Protein AF-A0A5C5SQ63-F1 (afdb_monomer_lite)

Secondary structure (DSSP, 8-state):
---------------------HHHHHHHHHHHHHHHHHHHHHHHHHHHHHHHHHHHHHHHHHHHHHHHHHHHHHHHHH-TTSPPP--THHHHHHHHHHHHHHHHHHHHHHHHHHHHHHHHHHHHHHHHHHHHHHHHHHHHHHHHHHHHHHHHHHHHHHHHHHHHHHHHHHHHHHHHGGG-TTS--SSHHHHHHHHHHHHHHHHHHHTPPP-

Structure (mmCIF, N/CA/C/O backbone):
data_AF-A0A5C5SQ63-F1
#
_entry.id   AF-A0A5C5SQ63-F1
#
loop_
_atom_site.group_PDB
_atom_site.id
_atom_site.type_symbol
_atom_site.label_atom_id
_atom_site.label_alt_id
_atom_site.label_comp_id
_atom_site.label_asym_id
_atom_site.label_entity_id
_atom_site.label_seq_id
_atom_site.pdbx_PDB_ins_code
_atom_site.Cartn_x
_atom_site.Cartn_y
_atom_site.Cartn_z
_atom_site.occupancy
_atom_site.B_iso_or_equiv
_atom_site.auth_seq_id
_atom_site.auth_comp_id
_atom_site.auth_asym_id
_atom_site.auth_atom_id
_atom_site.pdbx_PDB_model_num
ATOM 1 N N . MET A 1 1 ? 54.441 3.042 35.057 1.00 37.69 1 MET A N 1
ATOM 2 C CA . MET A 1 1 ? 53.889 2.106 34.050 1.00 37.69 1 MET A CA 1
ATOM 3 C C . MET A 1 1 ? 52.568 2.704 33.577 1.00 37.69 1 MET A C 1
ATOM 5 O O . MET A 1 1 ? 51.635 2.733 34.357 1.00 37.69 1 MET A O 1
ATOM 9 N N . HIS A 1 2 ? 52.641 3.622 32.609 1.00 34.28 2 HIS A N 1
ATOM 10 C CA . HIS A 1 2 ? 52.222 3.451 31.203 1.00 34.28 2 HIS A CA 1
ATOM 11 C C . HIS A 1 2 ? 50.709 3.192 31.029 1.00 34.28 2 HIS A C 1
ATOM 13 O O . HIS A 1 2 ? 50.224 2.096 31.283 1.00 34.28 2 HIS A O 1
ATOM 19 N N . ALA A 1 3 ? 50.006 4.244 30.589 1.00 36.88 3 ALA A N 1
ATOM 20 C CA . ALA A 1 3 ? 48.703 4.229 29.906 1.00 36.88 3 ALA A CA 1
ATOM 21 C C . ALA A 1 3 ? 48.876 3.715 28.444 1.00 36.88 3 ALA A C 1
ATOM 23 O O . ALA A 1 3 ? 50.004 3.340 28.113 1.00 36.88 3 ALA A O 1
ATOM 24 N N . PRO A 1 4 ? 47.902 3.797 27.504 1.00 5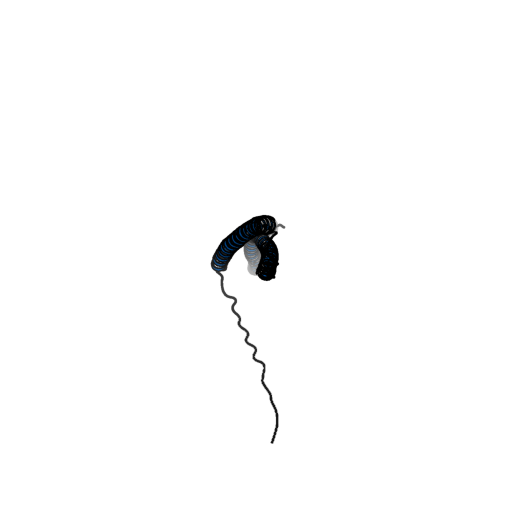0.84 4 PRO A N 1
ATOM 25 C CA . PRO A 1 4 ? 46.458 4.067 27.575 1.00 50.84 4 PRO A CA 1
ATOM 26 C C . PRO A 1 4 ? 45.599 3.103 26.706 1.00 50.84 4 PRO A C 1
ATOM 28 O O . PRO A 1 4 ? 46.086 2.239 25.983 1.00 50.84 4 PRO A O 1
ATOM 31 N N . VAL A 1 5 ? 44.282 3.312 26.766 1.00 44.28 5 VAL A N 1
ATOM 32 C CA . VAL A 1 5 ? 43.235 2.732 25.913 1.00 44.28 5 VAL A CA 1
ATOM 33 C C . VAL A 1 5 ? 43.359 3.238 24.468 1.00 44.28 5 VAL A C 1
ATOM 35 O O . VAL A 1 5 ? 43.345 4.442 24.228 1.00 44.28 5 VAL A O 1
ATOM 38 N N . MET A 1 6 ? 43.412 2.316 23.506 1.00 39.56 6 MET A N 1
ATOM 39 C CA . MET A 1 6 ? 43.215 2.568 22.077 1.00 39.56 6 MET A CA 1
ATOM 40 C C . MET A 1 6 ? 42.425 1.378 21.517 1.00 39.56 6 MET A C 1
ATOM 42 O O . MET A 1 6 ? 42.917 0.253 21.516 1.00 39.56 6 MET A O 1
ATOM 46 N N . SER A 1 7 ? 41.179 1.591 21.095 1.00 37.66 7 SER A N 1
ATOM 47 C CA . SER A 1 7 ? 40.432 0.601 20.313 1.00 37.66 7 SER A CA 1
ATOM 48 C C . SER A 1 7 ? 39.968 1.234 19.018 1.00 37.66 7 SER A C 1
ATOM 50 O O . SER A 1 7 ? 39.400 2.323 18.984 1.00 37.66 7 SER A O 1
ATOM 52 N N . ILE A 1 8 ? 40.356 0.534 17.965 1.00 41.94 8 ILE A N 1
ATOM 53 C CA . ILE A 1 8 ? 40.471 0.944 16.580 1.00 41.94 8 ILE A CA 1
ATOM 54 C C . ILE A 1 8 ? 39.165 0.636 15.853 1.00 41.94 8 ILE A C 1
ATOM 56 O O . ILE A 1 8 ? 38.477 -0.339 16.147 1.00 41.94 8 ILE A O 1
ATOM 60 N N . ALA A 1 9 ? 38.860 1.504 14.894 1.00 42.31 9 ALA A N 1
ATOM 61 C CA . ALA A 1 9 ? 37.778 1.403 13.937 1.00 42.31 9 ALA A CA 1
ATOM 62 C C . ALA A 1 9 ? 37.690 0.017 13.277 1.00 42.31 9 ALA A C 1
ATOM 64 O O . ALA A 1 9 ? 38.672 -0.488 12.737 1.00 42.31 9 ALA A O 1
ATOM 65 N N . VAL A 1 10 ? 36.484 -0.549 13.237 1.00 40.34 10 VAL A N 1
ATOM 66 C CA . VAL A 1 10 ? 36.150 -1.669 12.354 1.00 40.34 10 VAL A CA 1
ATOM 67 C C . VAL A 1 10 ? 35.192 -1.139 11.300 1.00 40.34 10 VAL A C 1
ATOM 69 O O . VAL A 1 10 ? 33.992 -1.002 11.524 1.00 40.34 10 VAL A O 1
ATOM 72 N N . GLY A 1 11 ? 35.761 -0.801 10.146 1.00 39.31 11 GLY A N 1
ATOM 73 C CA . GLY A 1 11 ? 35.016 -0.757 8.902 1.00 39.31 11 GLY A CA 1
ATOM 74 C C . GLY A 1 11 ? 34.731 -2.184 8.447 1.00 39.31 11 GLY A C 1
ATOM 75 O O . GLY A 1 11 ? 35.647 -2.998 8.348 1.00 39.31 11 GLY A O 1
ATOM 76 N N . LEU A 1 12 ? 33.470 -2.475 8.141 1.00 37.28 12 LEU A N 1
ATOM 77 C CA . LEU A 1 12 ? 33.103 -3.622 7.322 1.00 37.28 12 LEU A CA 1
ATOM 78 C C . LEU A 1 12 ? 32.257 -3.114 6.156 1.00 37.28 12 LEU A C 1
ATOM 80 O O . LEU A 1 12 ? 31.051 -2.904 6.260 1.00 37.28 12 LEU A O 1
ATOM 84 N N . VAL A 1 13 ? 32.946 -2.891 5.041 1.00 45.41 13 VAL A N 1
ATOM 85 C CA . VAL A 1 13 ? 32.353 -2.830 3.709 1.00 45.41 13 VAL A CA 1
ATOM 86 C C . VAL A 1 13 ? 31.790 -4.218 3.409 1.00 45.41 13 VAL A C 1
ATOM 88 O O . VAL A 1 13 ? 32.550 -5.176 3.294 1.00 45.41 13 VAL A O 1
ATOM 91 N N . VAL A 1 14 ? 30.470 -4.331 3.258 1.00 45.03 14 VAL A N 1
ATOM 92 C CA . VAL A 1 14 ? 29.849 -5.468 2.569 1.00 45.03 14 VAL A CA 1
ATOM 93 C C . VAL A 1 14 ? 29.275 -4.943 1.264 1.00 45.03 14 VAL A C 1
ATOM 95 O O . VAL A 1 14 ? 28.196 -4.357 1.211 1.00 45.03 14 VAL A O 1
ATOM 98 N N . ALA A 1 15 ? 30.056 -5.138 0.207 1.00 46.59 15 ALA A N 1
ATOM 99 C CA . ALA A 1 15 ? 29.591 -5.081 -1.162 1.00 46.59 15 ALA A CA 1
ATOM 100 C C . ALA A 1 15 ? 28.812 -6.367 -1.465 1.00 46.59 15 ALA A C 1
ATOM 102 O O . ALA A 1 15 ? 29.405 -7.440 -1.527 1.00 46.59 15 ALA A O 1
ATOM 103 N N . LEU A 1 16 ? 27.504 -6.257 -1.696 1.00 39.50 16 LEU A N 1
ATOM 104 C CA . LEU A 1 16 ? 26.743 -7.250 -2.453 1.00 39.50 16 LEU A CA 1
ATOM 105 C C . LEU A 1 16 ? 25.804 -6.516 -3.416 1.00 39.50 16 LEU A C 1
ATOM 107 O O . LEU A 1 16 ? 24.655 -6.213 -3.109 1.00 39.50 16 LEU A O 1
ATOM 111 N N . ALA A 1 17 ? 26.333 -6.228 -4.602 1.00 46.50 17 ALA A N 1
ATOM 112 C CA . ALA A 1 17 ? 25.546 -6.000 -5.800 1.00 46.50 17 ALA A CA 1
ATOM 113 C C . ALA A 1 17 ? 25.798 -7.190 -6.733 1.00 46.50 17 ALA A C 1
ATOM 115 O O . ALA A 1 17 ? 26.826 -7.253 -7.402 1.00 46.50 17 ALA A O 1
ATOM 116 N N . ALA A 1 18 ? 24.874 -8.150 -6.743 1.00 41.50 18 ALA A N 1
ATOM 117 C CA . ALA A 1 18 ? 24.759 -9.159 -7.789 1.00 41.50 18 ALA A CA 1
ATOM 118 C C . ALA A 1 18 ? 23.307 -9.664 -7.857 1.00 41.50 18 ALA A C 1
ATOM 120 O O . ALA A 1 18 ? 22.831 -10.293 -6.920 1.00 41.50 18 ALA A O 1
ATOM 121 N N . GLY A 1 19 ? 22.636 -9.354 -8.973 1.00 41.34 19 GLY A N 1
ATOM 122 C CA . GLY A 1 19 ? 21.598 -10.171 -9.620 1.00 41.34 19 GLY A CA 1
ATOM 123 C C . GLY A 1 19 ? 20.331 -10.540 -8.834 1.00 41.34 19 GLY A C 1
ATOM 124 O O . GLY A 1 19 ? 20.334 -11.447 -8.014 1.00 41.34 19 GLY A O 1
ATOM 125 N N . PHE A 1 20 ? 19.213 -9.903 -9.192 1.00 43.06 20 PHE A N 1
ATOM 126 C CA . PHE A 1 20 ? 17.834 -10.220 -8.785 1.00 43.06 20 PHE A CA 1
ATOM 127 C C . PHE A 1 20 ? 17.439 -11.714 -8.932 1.00 43.06 20 PHE A C 1
ATOM 129 O O . PHE A 1 20 ? 17.941 -12.404 -9.818 1.00 43.06 20 PHE A O 1
ATOM 136 N N . PRO A 1 21 ? 16.472 -12.193 -8.115 1.00 43.03 21 PRO A N 1
ATOM 137 C CA . PRO A 1 21 ? 15.062 -11.953 -8.435 1.00 43.03 21 PRO A CA 1
A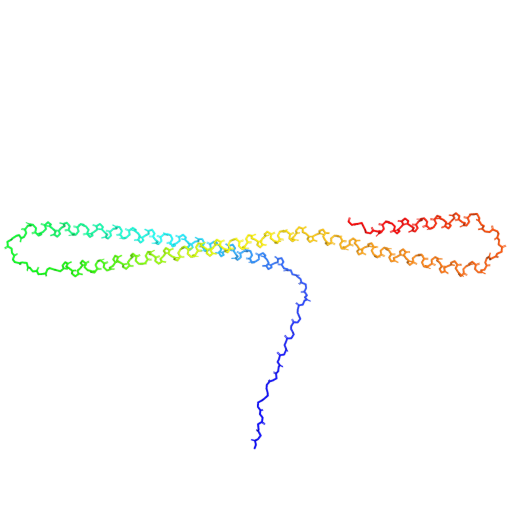TOM 138 C C . PRO A 1 21 ? 14.341 -11.190 -7.309 1.00 43.03 21 PRO A C 1
ATOM 140 O O . PRO A 1 21 ? 13.925 -11.774 -6.313 1.00 43.03 21 PRO A O 1
ATOM 143 N N . ALA A 1 22 ? 14.113 -9.882 -7.483 1.00 52.66 22 ALA A N 1
ATOM 144 C CA . ALA A 1 22 ? 13.235 -9.111 -6.587 1.00 52.66 22 ALA A CA 1
ATOM 145 C C . ALA A 1 22 ? 11.766 -9.542 -6.698 1.00 52.66 22 ALA A C 1
ATOM 147 O O . ALA A 1 22 ? 11.001 -9.362 -5.756 1.00 52.66 22 ALA A O 1
ATOM 148 N N . ALA A 1 23 ? 11.383 -10.193 -7.800 1.00 50.31 23 ALA A N 1
ATOM 149 C CA . ALA A 1 23 ? 10.014 -10.650 -8.018 1.00 50.31 23 ALA A CA 1
ATOM 150 C C . ALA A 1 23 ? 9.553 -11.709 -6.994 1.00 50.31 23 ALA A C 1
ATOM 152 O O . ALA A 1 23 ? 8.379 -11.749 -6.637 1.00 50.31 23 ALA A O 1
ATOM 153 N N . ALA A 1 24 ? 10.466 -12.544 -6.480 1.00 49.62 24 ALA A N 1
ATOM 154 C CA . ALA A 1 24 ? 10.118 -13.580 -5.503 1.00 49.62 24 ALA A CA 1
ATOM 155 C C . ALA A 1 24 ? 9.946 -13.019 -4.079 1.00 49.62 24 ALA A C 1
ATOM 157 O O . ALA A 1 24 ? 9.126 -13.518 -3.308 1.00 49.62 24 ALA A O 1
ATOM 158 N N . GLN A 1 25 ? 10.687 -11.960 -3.734 1.00 51.09 25 GLN A N 1
ATOM 159 C CA . GLN A 1 25 ? 10.541 -11.288 -2.442 1.00 51.09 25 GLN A CA 1
ATOM 160 C C . GLN A 1 25 ? 9.267 -10.436 -2.406 1.00 51.09 25 GLN A C 1
ATOM 162 O O . GLN A 1 25 ? 8.543 -10.494 -1.413 1.00 51.09 25 GLN A O 1
ATOM 167 N N . ASP A 1 26 ? 8.926 -9.747 -3.498 1.00 53.88 26 ASP A N 1
ATOM 168 C CA . ASP A 1 26 ? 7.712 -8.924 -3.579 1.00 53.88 26 ASP A CA 1
ATOM 169 C C . ASP A 1 26 ? 6.422 -9.762 -3.470 1.00 53.88 26 ASP A C 1
ATOM 171 O O . ASP A 1 26 ? 5.550 -9.422 -2.670 1.00 53.88 26 ASP A O 1
ATOM 175 N N . ALA A 1 27 ? 6.328 -10.913 -4.151 1.00 57.59 27 ALA A N 1
ATOM 176 C CA . ALA A 1 27 ? 5.169 -11.811 -4.020 1.00 57.59 27 ALA A CA 1
ATOM 177 C C . ALA A 1 27 ? 5.000 -12.353 -2.584 1.00 57.59 27 ALA A C 1
ATOM 179 O O . ALA A 1 27 ? 3.882 -12.535 -2.095 1.00 57.59 27 ALA A O 1
ATOM 180 N N . SER A 1 28 ? 6.115 -12.576 -1.877 1.00 66.06 28 SER A N 1
ATOM 181 C CA . SER A 1 28 ? 6.102 -13.024 -0.479 1.00 66.06 28 SER A CA 1
ATOM 182 C C . SER A 1 28 ? 5.699 -11.913 0.501 1.00 66.06 28 SER A C 1
ATOM 184 O O . SER A 1 28 ? 5.032 -12.185 1.500 1.00 66.06 28 SER A O 1
ATOM 186 N N . LEU A 1 29 ? 6.067 -10.660 0.212 1.00 70.50 29 LEU A N 1
ATOM 187 C CA . LEU A 1 29 ? 5.692 -9.494 1.010 1.00 70.50 29 LEU A CA 1
ATOM 188 C C . LEU A 1 29 ? 4.217 -9.151 0.816 1.00 70.50 29 LEU A C 1
ATOM 190 O O . LEU A 1 29 ? 3.520 -8.908 1.798 1.00 70.50 29 LEU A O 1
ATOM 194 N N . GLU A 1 30 ? 3.716 -9.206 -0.417 1.00 72.75 30 GLU A N 1
ATOM 195 C CA . GLU A 1 30 ? 2.303 -8.966 -0.703 1.00 72.75 30 GLU A CA 1
ATOM 196 C C . GLU A 1 30 ? 1.404 -10.017 -0.032 1.00 72.75 30 GLU A C 1
ATOM 198 O O . GLU A 1 30 ? 0.397 -9.671 0.589 1.00 72.75 30 GLU A O 1
ATOM 203 N N . GLY A 1 31 ? 1.802 -11.295 -0.071 1.00 74.88 31 GLY A N 1
ATOM 204 C CA . GLY A 1 31 ? 1.115 -12.369 0.652 1.00 74.88 31 GLY A CA 1
ATOM 205 C C . GLY A 1 31 ? 1.060 -12.117 2.161 1.00 74.88 31 GLY A C 1
ATOM 206 O O . GLY A 1 31 ? -0.018 -12.142 2.753 1.00 74.88 31 GLY A O 1
ATOM 207 N N . ARG A 1 32 ? 2.199 -11.763 2.772 1.00 73.81 32 ARG A N 1
ATOM 208 C CA . ARG A 1 32 ? 2.277 -11.422 4.204 1.00 73.81 32 ARG A CA 1
ATOM 209 C C . ARG A 1 32 ? 1.430 -10.205 4.570 1.00 73.81 32 ARG A C 1
ATOM 211 O O . ARG A 1 32 ? 0.791 -10.215 5.617 1.00 73.81 32 ARG A O 1
ATOM 218 N N . LEU A 1 33 ? 1.393 -9.179 3.720 1.00 74.44 33 LEU A N 1
ATOM 219 C CA . LEU A 1 33 ? 0.549 -7.998 3.924 1.00 74.44 33 LEU A CA 1
ATOM 220 C C . LEU A 1 33 ? -0.939 -8.354 3.851 1.00 74.44 33 LEU A C 1
ATOM 222 O O . LEU A 1 33 ? -1.715 -7.899 4.689 1.00 74.44 33 LEU A O 1
ATOM 226 N N . ARG A 1 34 ? -1.344 -9.205 2.900 1.00 77.38 34 ARG A N 1
ATOM 227 C CA . ARG A 1 34 ? -2.728 -9.699 2.807 1.00 77.38 34 ARG A CA 1
ATOM 228 C C . ARG A 1 34 ? -3.116 -10.542 4.019 1.00 77.38 34 ARG A C 1
ATOM 230 O O . ARG A 1 34 ? -4.222 -10.384 4.531 1.00 77.38 34 ARG A O 1
ATOM 237 N N . ASP A 1 35 ? -2.227 -11.405 4.497 1.00 79.38 35 ASP A N 1
ATOM 238 C CA . ASP A 1 35 ? -2.484 -12.222 5.685 1.00 79.38 35 ASP A CA 1
ATOM 239 C C . ASP A 1 35 ? -2.549 -11.372 6.959 1.00 79.38 35 ASP A C 1
ATOM 241 O O . ASP A 1 35 ? -3.466 -11.545 7.764 1.00 79.38 35 ASP A O 1
ATOM 245 N N . ALA A 1 36 ? -1.667 -10.378 7.095 1.00 75.44 36 ALA A N 1
ATOM 246 C CA . ALA A 1 36 ? -1.739 -9.387 8.165 1.00 75.44 36 ALA A CA 1
ATOM 247 C C . ALA A 1 36 ? -3.063 -8.603 8.124 1.00 75.44 36 ALA A C 1
ATOM 249 O O . ALA A 1 36 ? -3.699 -8.418 9.161 1.00 75.44 36 ALA A O 1
ATOM 250 N N . LEU A 1 37 ? -3.530 -8.214 6.931 1.00 80.44 37 LEU A N 1
ATOM 251 C CA . LEU A 1 37 ? -4.810 -7.526 6.738 1.00 80.44 37 LEU A CA 1
ATOM 252 C C . LEU A 1 37 ? -5.999 -8.392 7.183 1.00 80.44 37 LEU A C 1
ATOM 254 O O . LEU A 1 37 ? -6.894 -7.911 7.881 1.00 80.44 37 LEU A O 1
ATOM 258 N N . ARG A 1 38 ? -6.009 -9.677 6.801 1.00 80.88 38 ARG A N 1
ATOM 259 C CA . ARG A 1 38 ? -7.050 -10.637 7.208 1.00 80.88 38 ARG A CA 1
ATOM 260 C C . ARG A 1 38 ? -7.054 -10.847 8.719 1.00 80.88 38 ARG A C 1
ATOM 262 O O . ARG A 1 38 ? -8.120 -10.786 9.327 1.00 80.88 38 ARG A O 1
ATOM 269 N N . SER A 1 39 ? -5.878 -11.039 9.317 1.00 80.88 39 SER A N 1
ATOM 270 C CA . SER A 1 39 ? -5.719 -11.181 10.768 1.00 80.88 39 SER A CA 1
ATOM 271 C C . SER A 1 39 ? -6.208 -9.938 11.515 1.00 80.88 39 SER A C 1
ATOM 273 O O . SER A 1 39 ? -6.972 -10.054 12.469 1.00 80.88 39 SER A O 1
ATOM 275 N N . ALA A 1 40 ? -5.832 -8.740 11.060 1.00 77.88 40 ALA A N 1
ATOM 276 C CA . ALA A 1 40 ? -6.281 -7.485 11.662 1.00 77.88 40 ALA A CA 1
ATOM 277 C C . ALA A 1 40 ? -7.804 -7.306 11.547 1.00 77.88 40 ALA A C 1
ATOM 279 O O . ALA A 1 40 ? -8.462 -6.927 12.510 1.00 77.88 40 ALA A O 1
ATOM 280 N N . THR A 1 41 ? -8.388 -7.654 10.397 1.00 80.44 41 THR A N 1
ATOM 281 C CA . THR A 1 41 ? -9.848 -7.612 10.201 1.00 80.44 41 THR A CA 1
ATOM 282 C C . THR A 1 41 ? -10.570 -8.567 11.158 1.00 80.44 41 THR A C 1
ATOM 284 O O . THR A 1 41 ? -11.615 -8.219 11.706 1.00 80.44 41 THR A O 1
ATOM 287 N N . ALA A 1 42 ? -10.013 -9.760 11.390 1.00 85.12 42 ALA A N 1
ATOM 288 C CA . ALA A 1 42 ? -10.554 -10.707 12.361 1.00 85.12 42 ALA A CA 1
ATOM 289 C C . ALA A 1 42 ? -10.480 -10.162 13.799 1.00 85.12 42 ALA A C 1
ATOM 291 O O . ALA A 1 42 ? -11.447 -10.294 14.545 1.00 85.12 42 ALA A O 1
ATOM 292 N N . GLN A 1 43 ? -9.384 -9.489 14.166 1.00 81.50 43 GLN A N 1
ATOM 293 C CA . GLN A 1 43 ? -9.248 -8.841 15.477 1.00 81.50 43 GLN A CA 1
ATOM 294 C C . GLN A 1 43 ? -10.251 -7.699 15.673 1.00 81.50 43 GLN A C 1
ATOM 296 O O . GLN A 1 43 ? -10.853 -7.610 16.738 1.00 81.50 43 GLN A O 1
ATOM 301 N N . VAL A 1 44 ? -10.494 -6.867 14.652 1.00 85.62 44 VAL A N 1
ATOM 302 C CA . VAL A 1 44 ? -11.512 -5.802 14.731 1.00 85.62 44 VAL A CA 1
ATOM 303 C C . VAL A 1 44 ? -12.896 -6.389 14.989 1.00 85.62 44 VAL A C 1
ATOM 305 O O . VAL A 1 44 ? -13.596 -5.905 15.871 1.00 85.62 44 VAL A O 1
ATOM 308 N N . ARG A 1 45 ? -13.270 -7.460 14.278 1.00 84.88 45 ARG A N 1
ATOM 309 C CA . ARG A 1 45 ? -14.551 -8.145 14.513 1.00 84.88 45 ARG A CA 1
ATOM 310 C C . ARG A 1 45 ? -14.643 -8.718 15.925 1.00 84.88 45 ARG A C 1
ATOM 312 O O . ARG A 1 45 ? -15.639 -8.495 16.594 1.00 84.88 45 ARG A O 1
ATOM 319 N N . SER A 1 46 ? -13.581 -9.368 16.402 1.00 85.94 46 SER A N 1
ATOM 320 C CA . SER A 1 46 ? -13.521 -9.896 17.772 1.00 85.94 46 SER A CA 1
ATOM 321 C C . SER A 1 46 ? -13.726 -8.802 18.825 1.00 85.94 46 SER A C 1
ATOM 323 O O . SER A 1 46 ? -14.464 -9.008 19.783 1.00 85.94 46 SER A O 1
ATOM 325 N N . LEU A 1 47 ? -13.102 -7.633 18.650 1.00 82.19 47 LEU A N 1
ATOM 326 C CA . LEU A 1 47 ? -13.260 -6.501 19.569 1.00 82.19 47 LEU A CA 1
ATOM 327 C C . LEU A 1 47 ? -14.661 -5.877 19.488 1.00 82.19 47 LEU A C 1
ATOM 329 O O . LEU A 1 47 ? -15.213 -5.462 20.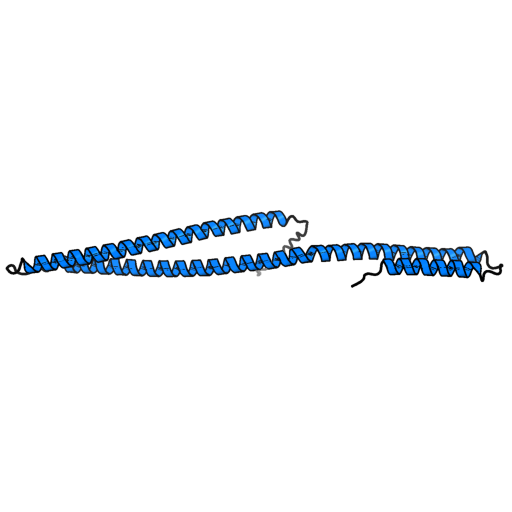506 1.00 82.19 47 LEU A O 1
ATOM 333 N N . GLU A 1 48 ? -15.254 -5.816 18.294 1.00 86.31 48 GLU A N 1
ATOM 334 C CA . GLU A 1 48 ? -16.644 -5.382 18.110 1.00 86.31 48 GLU A CA 1
ATOM 335 C C . GLU A 1 48 ? -17.628 -6.337 18.808 1.00 86.31 48 GLU A C 1
ATOM 337 O O . GLU A 1 48 ? -18.538 -5.871 19.501 1.00 86.31 48 GLU A O 1
ATOM 342 N N . ASP A 1 49 ? -17.402 -7.648 18.710 1.00 88.94 49 ASP A N 1
ATOM 343 C CA . ASP A 1 49 ? -18.201 -8.675 19.386 1.00 88.94 49 ASP A CA 1
ATOM 344 C C . ASP A 1 49 ? -18.056 -8.597 20.917 1.00 88.94 49 ASP A C 1
ATOM 346 O O . ASP A 1 49 ? -19.054 -8.644 21.644 1.00 88.94 49 ASP A O 1
ATOM 350 N N . GLU A 1 50 ? -16.834 -8.419 21.432 1.00 84.81 50 GLU A N 1
ATOM 351 C CA . GLU A 1 50 ? -16.584 -8.217 22.867 1.00 84.81 50 GLU A CA 1
ATOM 352 C C . GLU A 1 50 ? -17.281 -6.962 23.398 1.00 84.81 50 GLU A C 1
ATOM 354 O O . GLU A 1 50 ? -17.926 -7.006 24.449 1.00 84.81 50 GLU A O 1
ATOM 359 N N . ARG A 1 51 ? -17.222 -5.855 22.651 1.00 86.06 51 ARG A N 1
ATOM 360 C CA . ARG A 1 51 ? -17.929 -4.621 23.001 1.00 86.06 51 ARG A CA 1
ATOM 361 C C . ARG A 1 51 ? -19.442 -4.845 23.052 1.00 86.06 51 ARG A C 1
ATOM 363 O O . ARG A 1 51 ? -20.081 -4.426 24.018 1.00 86.06 51 ARG A O 1
ATOM 370 N N . ALA A 1 52 ? -20.018 -5.498 22.041 1.00 87.50 52 ALA A N 1
ATOM 371 C CA . ALA A 1 52 ? -21.451 -5.789 22.003 1.00 87.50 52 ALA A CA 1
ATOM 372 C C . ALA A 1 52 ? -21.877 -6.672 23.188 1.00 87.50 52 ALA A C 1
ATOM 374 O O . ALA A 1 52 ? -22.891 -6.405 23.836 1.00 87.50 52 ALA A O 1
ATOM 375 N N . ARG A 1 53 ? -21.061 -7.678 23.528 1.00 89.19 53 ARG A N 1
ATOM 376 C CA . ARG A 1 53 ? -21.281 -8.551 24.686 1.00 89.19 53 ARG A CA 1
ATOM 377 C C . ARG A 1 53 ? -21.248 -7.781 26.006 1.00 89.19 53 ARG A C 1
ATOM 379 O O . ARG A 1 53 ? -22.138 -7.969 26.833 1.00 89.19 53 ARG A O 1
ATOM 386 N N . LEU A 1 54 ? -20.258 -6.914 26.208 1.00 82.94 54 LEU A N 1
ATOM 387 C CA . LEU A 1 54 ? -20.145 -6.104 27.425 1.00 82.94 54 LEU A CA 1
ATOM 388 C C . LEU A 1 54 ? -21.291 -5.091 27.552 1.00 82.94 54 LEU A C 1
ATOM 390 O O . LEU A 1 54 ? -21.816 -4.900 28.645 1.00 82.94 54 LEU A O 1
ATOM 394 N N . GLN A 1 55 ? -21.740 -4.492 26.445 1.00 83.81 55 GLN A N 1
ATOM 395 C CA . GLN A 1 55 ? -22.927 -3.631 26.458 1.00 83.81 55 GLN A CA 1
ATOM 396 C C . GLN A 1 55 ? -24.198 -4.397 26.849 1.00 83.81 55 GLN A C 1
ATOM 398 O O . GLN A 1 55 ? -25.011 -3.869 27.606 1.00 83.81 55 GLN A O 1
ATOM 403 N N . ALA A 1 56 ? -24.367 -5.634 26.374 1.00 88.69 56 ALA A N 1
ATOM 404 C CA . ALA A 1 56 ? -25.502 -6.469 26.760 1.00 88.69 56 ALA A CA 1
ATOM 405 C C . ALA A 1 56 ? -25.479 -6.814 28.260 1.00 88.69 56 ALA A C 1
ATOM 407 O O . ALA A 1 56 ? -26.505 -6.684 28.924 1.00 88.69 56 ALA A O 1
ATOM 408 N N . GLN A 1 57 ? -24.310 -7.173 28.803 1.00 84.06 57 GLN A N 1
ATOM 409 C CA . GLN A 1 57 ? -24.139 -7.451 30.236 1.00 84.06 57 GLN A CA 1
ATOM 410 C C . GLN A 1 57 ? -24.443 -6.231 31.108 1.00 84.06 57 GLN A C 1
ATOM 412 O O . GLN A 1 57 ? -25.081 -6.364 32.150 1.00 84.06 57 GLN A O 1
ATOM 417 N N . LEU A 1 58 ? -24.029 -5.038 30.674 1.00 81.88 58 LEU A N 1
ATOM 418 C CA . LEU A 1 58 ? -24.307 -3.798 31.394 1.00 81.88 58 LEU A CA 1
ATOM 419 C C . LEU A 1 58 ? -25.817 -3.510 31.431 1.00 81.88 58 LEU A C 1
ATOM 421 O O . LEU A 1 58 ? -26.361 -3.218 32.494 1.00 81.88 58 LEU A O 1
ATOM 425 N N . ALA A 1 59 ? -26.512 -3.678 30.302 1.00 86.44 59 ALA A N 1
ATOM 426 C CA . ALA A 1 59 ? -27.963 -3.507 30.235 1.00 86.44 59 ALA A CA 1
ATOM 427 C C . ALA A 1 59 ? -28.730 -4.539 31.087 1.00 86.44 59 ALA A C 1
ATOM 429 O O . ALA A 1 59 ? -29.786 -4.227 31.637 1.00 86.44 59 ALA A O 1
ATOM 430 N N . GLU A 1 60 ? -28.225 -5.769 31.198 1.00 86.00 60 GLU A N 1
ATOM 431 C CA . GLU A 1 60 ? -28.805 -6.810 32.052 1.00 86.00 60 GLU A CA 1
ATOM 432 C C . GLU A 1 60 ? -28.607 -6.491 33.541 1.00 86.00 60 GLU A C 1
ATOM 434 O O . GLU A 1 60 ? -29.583 -6.465 34.292 1.00 86.00 60 GLU A O 1
ATOM 439 N N . ALA A 1 61 ? -27.392 -6.107 33.943 1.00 77.94 61 ALA A N 1
ATOM 440 C CA . ALA A 1 61 ? -27.091 -5.690 35.312 1.00 77.94 61 ALA A CA 1
ATOM 441 C C . ALA A 1 61 ? -27.903 -4.454 35.751 1.00 77.94 61 ALA A C 1
ATOM 443 O O . ALA A 1 61 ? -28.343 -4.358 36.899 1.00 77.94 61 ALA A O 1
ATOM 444 N N . GLU A 1 62 ? -28.152 -3.502 34.844 1.00 79.94 62 GLU A N 1
ATOM 445 C CA . GLU A 1 62 ? -29.024 -2.353 35.115 1.00 79.94 62 GLU A CA 1
ATOM 446 C C . GLU A 1 62 ? -30.485 -2.760 35.352 1.00 79.94 62 GLU A C 1
ATOM 448 O O . GLU A 1 62 ? -31.136 -2.209 36.244 1.00 79.94 62 GLU A O 1
ATOM 453 N N . ARG A 1 63 ? -31.001 -3.744 34.605 1.00 84.31 63 ARG A N 1
ATOM 454 C CA . ARG A 1 63 ? -32.358 -4.278 34.814 1.00 84.31 63 ARG A CA 1
ATOM 455 C C . ARG A 1 63 ? -32.472 -5.023 36.137 1.00 84.31 63 ARG A C 1
ATOM 457 O O . ARG A 1 63 ? -33.433 -4.794 36.867 1.00 84.31 63 ARG A O 1
ATOM 464 N N . GLU A 1 64 ? -31.499 -5.870 36.466 1.00 78.75 64 GLU A N 1
ATOM 465 C CA . GLU A 1 64 ? -31.462 -6.585 37.748 1.00 78.75 64 GLU A CA 1
ATOM 466 C C . GLU A 1 64 ? -31.448 -5.615 38.930 1.00 78.75 64 GLU A C 1
ATOM 468 O O . GLU A 1 64 ? -32.187 -5.797 39.898 1.00 78.75 64 GLU A O 1
ATOM 473 N N . LYS A 1 65 ? -30.674 -4.530 38.823 1.00 75.56 65 LYS A N 1
ATOM 474 C CA . LYS A 1 65 ? -30.649 -3.462 39.823 1.00 75.56 65 LYS A CA 1
ATOM 475 C C . LYS A 1 65 ? -32.021 -2.818 40.009 1.00 75.56 65 LYS A C 1
ATOM 477 O O . LYS A 1 65 ? -32.423 -2.570 41.144 1.00 75.56 65 LYS A O 1
ATOM 482 N N . GLU A 1 66 ? -32.730 -2.524 38.925 1.00 79.75 66 GLU A N 1
ATOM 483 C CA . GLU A 1 66 ? -34.057 -1.910 39.006 1.00 79.75 66 GLU A CA 1
ATOM 484 C C . GLU A 1 66 ? -35.081 -2.868 39.635 1.00 79.75 66 GLU A C 1
ATOM 486 O O . GLU A 1 66 ? -35.846 -2.465 40.510 1.00 79.75 66 GLU A O 1
ATOM 491 N N . VAL A 1 67 ? -35.029 -4.156 39.283 1.00 83.06 67 VAL A N 1
ATOM 492 C CA . VAL A 1 67 ? -35.876 -5.206 39.874 1.00 83.06 67 VAL A CA 1
ATOM 493 C C . VAL A 1 67 ? -35.601 -5.366 41.372 1.00 83.06 67 VAL A C 1
ATOM 495 O O . VAL A 1 67 ? -36.531 -5.322 42.177 1.00 83.06 67 VAL A O 1
ATOM 498 N N . LEU A 1 68 ? -34.332 -5.478 41.778 1.00 74.69 68 LEU A N 1
ATOM 499 C CA . LEU A 1 68 ? -33.936 -5.553 43.190 1.00 74.69 68 LEU A CA 1
ATOM 500 C C . LEU A 1 68 ? -34.389 -4.315 43.970 1.00 74.69 68 LEU A C 1
ATOM 502 O O . LEU A 1 68 ? -34.891 -4.433 45.087 1.00 74.69 68 LEU A O 1
ATOM 506 N N . ARG A 1 69 ? -34.276 -3.128 43.368 1.00 76.38 69 ARG A N 1
ATOM 507 C CA . ARG A 1 69 ? -34.724 -1.875 43.981 1.00 76.38 69 ARG A CA 1
ATOM 508 C C . ARG A 1 69 ? -36.239 -1.842 44.182 1.00 76.38 69 ARG A C 1
ATOM 510 O O . ARG A 1 69 ? -36.699 -1.394 45.231 1.00 76.38 69 ARG A O 1
ATOM 517 N N . GLN A 1 70 ? -37.009 -2.331 43.213 1.00 79.00 70 GLN A N 1
ATOM 518 C CA . GLN A 1 70 ? -38.464 -2.451 43.327 1.00 79.00 70 GLN A CA 1
ATOM 519 C C . GLN A 1 70 ? -38.864 -3.471 44.401 1.00 79.00 70 GLN A C 1
ATOM 521 O O . GLN A 1 70 ? -39.746 -3.183 45.209 1.00 79.00 70 GLN A O 1
ATOM 526 N N . HIS A 1 71 ? -38.176 -4.614 44.480 1.00 73.50 71 HIS A N 1
ATOM 527 C CA . HIS A 1 71 ? -38.387 -5.599 45.543 1.00 73.50 71 HIS A CA 1
ATOM 528 C C . HIS A 1 71 ? -38.053 -5.046 46.934 1.00 73.50 71 HIS A C 1
ATOM 530 O O . HIS A 1 71 ? -38.837 -5.243 47.861 1.00 73.50 71 HIS A O 1
ATOM 536 N N . ALA A 1 72 ? -36.953 -4.302 47.081 1.00 69.12 72 ALA A N 1
ATOM 537 C CA . ALA A 1 72 ? -36.592 -3.650 48.340 1.00 69.12 72 ALA A CA 1
ATOM 538 C C . ALA A 1 72 ? -37.633 -2.595 48.761 1.00 69.12 72 ALA A C 1
ATOM 540 O O . ALA A 1 72 ? -38.030 -2.540 49.924 1.00 69.12 72 ALA A O 1
ATOM 541 N N . ALA A 1 73 ? -38.145 -1.800 47.815 1.00 74.62 73 ALA A N 1
ATOM 542 C CA . ALA A 1 73 ? -39.206 -0.826 48.081 1.00 74.62 73 ALA A CA 1
ATOM 543 C C . ALA A 1 73 ? -40.547 -1.494 48.461 1.00 74.62 73 ALA A C 1
ATOM 545 O O . ALA A 1 73 ? -41.269 -1.005 49.336 1.00 74.62 73 ALA A O 1
ATOM 546 N N . ALA A 1 74 ? -40.878 -2.629 47.838 1.00 72.69 74 ALA A N 1
ATOM 547 C CA . ALA A 1 74 ? -42.065 -3.420 48.162 1.00 72.69 74 ALA A CA 1
ATOM 548 C C . ALA A 1 74 ? -41.958 -4.101 49.542 1.00 72.69 74 ALA A C 1
ATOM 550 O O . ALA A 1 74 ? -42.915 -4.083 50.313 1.00 72.69 74 ALA A O 1
ATOM 551 N N . ALA A 1 75 ? -40.787 -4.631 49.906 1.00 64.62 75 ALA A N 1
ATOM 552 C CA . ALA A 1 75 ? -40.547 -5.201 51.234 1.00 64.62 75 ALA A CA 1
ATOM 553 C C . ALA A 1 75 ? -40.607 -4.125 52.336 1.00 64.62 75 ALA A C 1
ATOM 555 O O . ALA A 1 75 ? -41.276 -4.309 53.351 1.00 64.62 75 ALA A O 1
ATOM 556 N N . ALA A 1 76 ? -40.022 -2.946 52.095 1.00 62.44 76 ALA A N 1
ATOM 557 C CA . ALA A 1 76 ? -40.070 -1.815 53.026 1.00 62.44 76 ALA A CA 1
ATOM 558 C C . ALA A 1 76 ? -41.493 -1.271 53.274 1.00 62.44 76 ALA A C 1
ATOM 560 O O . ALA A 1 76 ? -41.748 -0.638 54.299 1.00 62.44 76 ALA A O 1
ATOM 561 N N . THR A 1 77 ? -42.440 -1.504 52.357 1.00 62.91 77 THR A N 1
ATOM 562 C CA . THR A 1 77 ? -43.851 -1.125 52.549 1.00 62.91 77 THR A CA 1
ATOM 563 C C . THR A 1 77 ? -44.673 -2.185 53.284 1.00 62.91 77 THR A C 1
ATOM 565 O O . THR A 1 77 ? -45.670 -1.812 53.907 1.00 62.91 77 THR A O 1
ATOM 568 N N . GLN A 1 78 ? -44.246 -3.455 53.279 1.00 58.66 78 GLN A N 1
ATOM 569 C CA . GLN A 1 78 ? -44.864 -4.550 54.044 1.00 58.66 78 GLN A CA 1
ATOM 570 C C . GLN A 1 78 ? -44.389 -4.624 55.509 1.00 58.66 78 GLN A C 1
ATOM 572 O O . GLN A 1 78 ? -45.159 -5.058 56.359 1.00 58.66 78 GLN A O 1
ATOM 577 N N . ASP A 1 79 ? -43.180 -4.147 55.828 1.00 53.78 79 ASP A 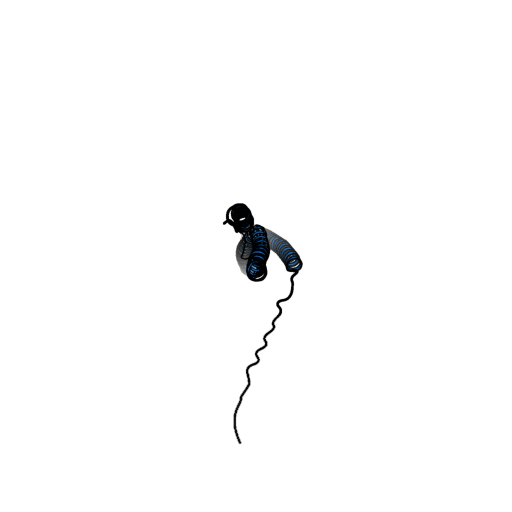N 1
ATOM 578 C CA . ASP A 1 79 ? -42.531 -4.300 57.148 1.00 53.78 79 ASP A CA 1
ATOM 579 C C . ASP A 1 79 ? -42.627 -3.063 58.079 1.00 53.78 79 ASP A C 1
ATOM 581 O O . ASP A 1 79 ? -41.750 -2.808 58.905 1.00 53.78 79 ASP A O 1
ATOM 585 N N . LYS A 1 80 ? -43.712 -2.278 57.999 1.00 56.44 80 LYS A N 1
ATOM 586 C CA . LYS A 1 80 ? -43.889 -1.041 58.801 1.00 56.44 80 LYS A CA 1
ATOM 587 C C . LYS A 1 80 ? -43.929 -1.230 60.335 1.00 56.44 80 LYS A C 1
ATOM 589 O O . LYS A 1 80 ? -43.907 -0.228 61.043 1.00 56.44 80 LYS A O 1
ATOM 594 N N . ASP A 1 81 ? -43.921 -2.465 60.847 1.00 52.59 81 ASP A N 1
ATOM 595 C CA . ASP A 1 81 ? -44.082 -2.784 62.277 1.00 52.59 81 ASP A CA 1
ATOM 596 C C . ASP A 1 81 ? -42.815 -3.307 63.001 1.00 52.59 81 ASP A C 1
ATOM 598 O O . ASP A 1 81 ? -42.906 -3.741 64.152 1.00 52.59 81 ASP A O 1
ATOM 602 N N . LYS A 1 82 ? -41.608 -3.263 62.408 1.00 53.69 82 LYS A N 1
ATOM 603 C CA . LYS A 1 82 ? -40.360 -3.646 63.118 1.00 53.69 82 LYS A CA 1
ATOM 604 C C . LYS A 1 82 ? -39.218 -2.634 62.954 1.00 53.69 82 LYS A C 1
ATOM 606 O O . LYS A 1 82 ? -39.037 -2.090 61.868 1.00 53.69 82 LYS A O 1
ATOM 611 N N . PRO A 1 83 ? -38.413 -2.382 64.012 1.00 49.09 83 PRO A N 1
ATOM 612 C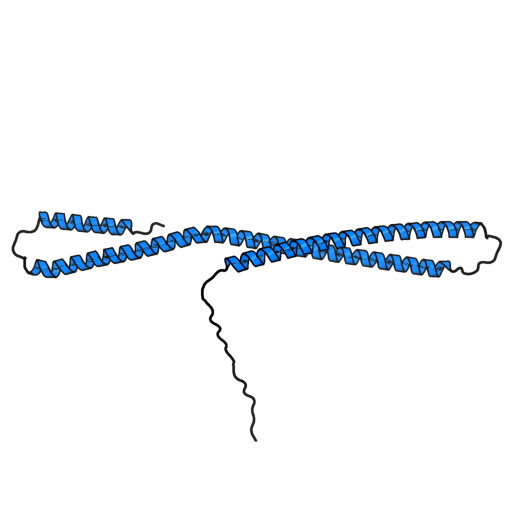 CA . PRO A 1 83 ? -37.323 -1.414 63.955 1.00 49.09 83 PRO A CA 1
ATOM 613 C C . PRO A 1 83 ? -36.244 -1.870 62.968 1.00 49.09 83 PRO A C 1
ATOM 615 O O . PRO A 1 83 ? -35.775 -3.011 63.013 1.00 49.09 83 PRO A O 1
ATOM 618 N N . ALA A 1 84 ? -35.872 -0.949 62.080 1.00 53.59 84 ALA A N 1
ATOM 619 C CA . ALA A 1 84 ? -34.921 -1.144 60.998 1.00 53.59 84 ALA A CA 1
ATOM 620 C C . ALA A 1 84 ? -33.569 -1.659 61.514 1.00 53.59 84 ALA A C 1
ATOM 622 O O . ALA A 1 84 ? -32.860 -0.973 62.253 1.00 53.59 84 ALA A O 1
ATOM 623 N N . LYS A 1 85 ? -33.186 -2.862 61.081 1.00 49.19 85 LYS A N 1
ATOM 624 C CA . LYS A 1 85 ? -31.770 -3.233 61.023 1.00 49.19 85 LYS A CA 1
ATOM 625 C C . LYS A 1 85 ? -31.147 -2.467 59.849 1.00 49.19 85 LYS A C 1
ATOM 627 O O . LYS A 1 85 ? -31.777 -2.444 58.794 1.00 49.19 85 LYS A O 1
ATOM 632 N N . PRO A 1 86 ? -29.948 -1.874 59.991 1.00 49.12 86 PRO A N 1
ATOM 633 C CA . PRO A 1 86 ? -29.210 -1.354 58.845 1.00 49.12 86 PRO A CA 1
ATOM 634 C C . PRO A 1 86 ? -28.899 -2.553 57.949 1.00 49.12 86 PRO A C 1
ATOM 636 O O . PRO A 1 86 ? -28.132 -3.442 58.321 1.00 49.12 86 PRO A O 1
ATOM 639 N N . SER A 1 87 ? -29.649 -2.667 56.859 1.00 51.41 87 SER A N 1
ATOM 640 C CA . SER A 1 87 ? -29.679 -3.854 56.026 1.00 51.41 87 SER A CA 1
ATOM 641 C C . SER A 1 87 ? -28.458 -3.895 55.116 1.00 51.41 87 SER A C 1
ATOM 643 O O . SER A 1 87 ? -27.875 -2.880 54.745 1.00 51.41 87 SER A O 1
ATOM 645 N N . VAL A 1 88 ? -28.102 -5.116 54.743 1.00 53.59 88 VAL A N 1
ATOM 646 C CA . VAL A 1 88 ? -27.027 -5.560 53.840 1.00 53.59 88 VAL A CA 1
ATOM 647 C C . VAL A 1 88 ? -27.117 -4.931 52.420 1.00 53.59 88 VAL A C 1
ATOM 649 O O . VAL A 1 88 ? -26.339 -5.245 51.521 1.00 53.59 88 VAL A O 1
ATOM 652 N N . ASP A 1 89 ? -28.034 -3.988 52.206 1.00 61.53 89 ASP A N 1
ATOM 653 C CA . ASP A 1 89 ? -28.411 -3.419 50.914 1.00 61.53 89 ASP A CA 1
ATOM 654 C C . ASP A 1 89 ? -27.514 -2.257 50.467 1.00 61.53 89 ASP A C 1
ATOM 656 O O . ASP A 1 89 ? -27.294 -2.090 49.270 1.00 61.53 89 ASP A O 1
ATOM 660 N N . ASP A 1 90 ? -26.953 -1.466 51.389 1.00 66.31 90 ASP A N 1
ATOM 661 C CA . ASP A 1 90 ? -26.104 -0.321 51.012 1.00 66.31 90 ASP A CA 1
ATOM 662 C C . ASP A 1 90 ? -24.706 -0.759 50.546 1.00 66.31 90 ASP A C 1
ATOM 664 O O . ASP A 1 90 ? -24.170 -0.210 49.579 1.00 66.31 90 ASP A O 1
ATOM 668 N N . GLU A 1 91 ? -24.127 -1.783 51.183 1.00 73.38 91 GLU A N 1
ATOM 669 C CA . GLU A 1 91 ? -22.818 -2.330 50.804 1.00 73.38 91 GLU A CA 1
ATOM 670 C C . GLU A 1 91 ? -22.894 -3.062 49.456 1.00 73.38 91 GLU A C 1
ATOM 672 O O . GLU A 1 91 ? -22.057 -2.844 48.577 1.00 73.38 91 GLU A O 1
ATOM 677 N N . THR A 1 92 ? -23.962 -3.835 49.233 1.00 75.12 92 THR A N 1
ATOM 678 C CA . THR A 1 92 ? -24.210 -4.500 47.947 1.00 75.12 92 THR A CA 1
ATOM 679 C C . THR A 1 92 ? -24.506 -3.485 46.838 1.00 75.12 92 THR A C 1
ATOM 681 O O . THR A 1 92 ? -23.896 -3.560 45.771 1.00 75.12 92 THR A O 1
ATOM 684 N N . LEU A 1 93 ? -25.348 -2.467 47.071 1.00 74.75 93 LEU A N 1
ATOM 685 C CA . LEU A 1 93 ? -25.577 -1.382 46.101 1.00 74.75 93 LEU A CA 1
ATOM 686 C C . LEU A 1 93 ? -24.299 -0.609 45.760 1.00 74.75 93 LEU A C 1
ATOM 688 O O . LEU A 1 93 ? -24.127 -0.200 44.606 1.00 74.75 93 LEU A O 1
ATOM 692 N N . ALA A 1 94 ? -23.420 -0.378 46.737 1.00 81.19 94 ALA A N 1
ATOM 693 C CA . ALA A 1 94 ? -22.129 0.257 46.507 1.00 81.19 94 ALA A CA 1
ATOM 694 C C . ALA A 1 94 ? -21.212 -0.628 45.647 1.00 81.19 94 ALA A C 1
ATOM 696 O O . ALA A 1 94 ? -20.613 -0.127 44.691 1.00 81.19 94 ALA A O 1
ATOM 697 N N . GLU A 1 95 ? -21.155 -1.936 45.917 1.00 83.00 95 GLU A N 1
ATOM 698 C CA . GLU A 1 95 ? -20.382 -2.888 45.114 1.00 83.00 95 GLU A CA 1
ATOM 699 C C . GLU A 1 95 ? -20.896 -2.964 43.667 1.00 83.00 95 GLU A C 1
ATOM 701 O O . GLU A 1 95 ? -20.108 -2.868 42.724 1.00 83.00 95 GLU A O 1
ATOM 706 N N . TYR A 1 96 ? -22.215 -3.038 43.460 1.00 77.75 96 TYR A N 1
ATOM 707 C CA . TYR A 1 96 ? -22.808 -3.047 42.119 1.00 77.75 96 TYR A CA 1
ATOM 708 C C . TYR A 1 96 ? -22.527 -1.759 41.346 1.00 77.75 96 TYR A C 1
ATOM 710 O O . TYR A 1 96 ? -22.144 -1.819 40.180 1.00 77.75 96 TYR A O 1
ATOM 718 N N . LYS A 1 97 ? -22.672 -0.585 41.979 1.00 82.50 97 LYS A N 1
ATOM 719 C CA . LYS A 1 97 ? -22.326 0.701 41.345 1.00 82.50 97 LYS A CA 1
ATOM 720 C C . LYS A 1 97 ? -20.856 0.746 40.935 1.00 82.50 97 LYS A C 1
ATOM 722 O O . LYS A 1 97 ? -20.553 1.254 39.859 1.00 82.50 97 LYS A O 1
ATOM 727 N N . ARG A 1 98 ? -19.961 0.200 41.765 1.00 88.06 98 ARG A N 1
ATOM 728 C CA . ARG A 1 98 ? -18.532 0.108 41.459 1.00 88.06 98 ARG A CA 1
ATOM 729 C C . ARG A 1 98 ? -18.276 -0.801 40.256 1.00 88.06 98 ARG A C 1
ATOM 731 O O . ARG A 1 98 ? -17.616 -0.365 39.323 1.00 88.06 98 ARG A O 1
ATOM 738 N N . ARG A 1 99 ? -18.894 -1.987 40.205 1.00 84.31 99 ARG A N 1
ATOM 739 C CA . ARG A 1 99 ? -18.803 -2.894 39.043 1.00 84.31 99 ARG A CA 1
ATOM 740 C C . ARG A 1 99 ? -19.322 -2.256 37.752 1.00 84.31 99 ARG A C 1
ATOM 742 O O . ARG A 1 99 ? -18.712 -2.426 36.704 1.00 84.31 99 ARG A O 1
ATOM 749 N N . LEU A 1 100 ? -20.419 -1.503 37.826 1.00 83.38 100 LEU A N 1
ATOM 750 C CA . LEU A 1 100 ? -20.993 -0.789 36.679 1.00 83.38 100 LEU A CA 1
ATOM 751 C C . LEU A 1 100 ? -20.046 0.311 36.174 1.00 83.38 100 LEU A C 1
ATOM 753 O O . LEU A 1 100 ? -19.852 0.456 34.969 1.00 83.38 100 LEU A O 1
ATOM 757 N N . ALA A 1 101 ? -19.411 1.046 37.092 1.00 86.62 101 ALA A N 1
ATOM 758 C CA . ALA A 1 101 ? -18.394 2.038 36.754 1.00 86.62 101 ALA A CA 1
ATOM 759 C C . ALA A 1 101 ? -17.143 1.392 36.130 1.00 86.62 101 ALA A C 1
ATOM 761 O O . ALA A 1 101 ? -16.649 1.887 35.117 1.00 86.62 101 ALA A O 1
ATOM 762 N N . ASP A 1 102 ? -16.677 0.264 36.674 1.00 87.38 102 ASP A N 1
ATOM 763 C CA . ASP A 1 102 ? -15.534 -0.485 36.141 1.00 87.38 102 ASP A CA 1
ATOM 764 C C . ASP A 1 102 ? -15.828 -1.024 34.725 1.00 87.38 102 ASP A C 1
ATOM 766 O O . ASP A 1 102 ? -14.997 -0.909 33.823 1.00 87.38 102 ASP A O 1
ATOM 770 N N . GLN A 1 103 ? -17.039 -1.542 34.486 1.00 83.69 103 GLN A N 1
ATOM 771 C CA . GLN A 1 103 ? -17.480 -1.995 33.160 1.00 83.69 103 GLN A CA 1
ATOM 772 C C . GLN A 1 103 ? -17.618 -0.842 32.159 1.00 83.69 103 GLN A C 1
ATOM 774 O O . GLN A 1 103 ? -17.206 -0.974 31.005 1.00 83.69 103 GLN A O 1
ATOM 779 N N . ALA A 1 104 ? -18.158 0.302 32.585 1.00 84.56 104 ALA A N 1
ATOM 780 C CA . ALA A 1 104 ? -18.245 1.492 31.744 1.00 84.56 104 ALA A CA 1
ATOM 781 C C . ALA A 1 104 ? -16.850 2.014 31.355 1.00 84.56 104 ALA A C 1
ATOM 783 O O . ALA A 1 104 ? -16.625 2.371 30.196 1.00 84.56 104 ALA A O 1
ATOM 784 N N . ALA A 1 105 ? -15.893 1.996 32.289 1.00 88.62 105 ALA A N 1
ATOM 785 C CA . ALA A 1 105 ? -14.502 2.345 32.015 1.00 88.62 105 ALA A CA 1
ATOM 786 C C . ALA A 1 105 ? -13.844 1.362 31.029 1.00 88.62 105 ALA A C 1
ATOM 788 O O . ALA A 1 105 ? -13.165 1.796 30.097 1.00 88.62 105 ALA A O 1
ATOM 789 N N . ALA A 1 106 ? -14.093 0.056 31.172 1.00 83.44 106 ALA A N 1
ATOM 790 C CA . ALA A 1 106 ? -13.602 -0.956 30.237 1.00 83.44 106 ALA A CA 1
ATOM 791 C C . ALA A 1 106 ? -14.172 -0.768 28.817 1.00 83.44 106 ALA A C 1
ATOM 793 O O . ALA A 1 106 ? -13.432 -0.850 27.837 1.00 83.44 106 ALA A O 1
ATOM 794 N N . LEU A 1 107 ? -15.465 -0.445 28.689 1.00 84.06 107 LEU A N 1
ATOM 795 C CA . LEU A 1 107 ? -16.095 -0.131 27.401 1.00 84.06 107 LEU A CA 1
ATOM 796 C C . LEU A 1 107 ? -15.482 1.106 26.733 1.00 84.06 107 LEU A C 1
ATOM 798 O O . LEU A 1 107 ? -15.272 1.103 25.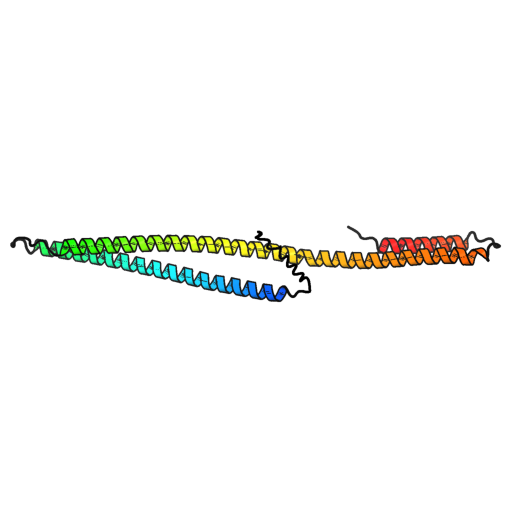519 1.00 84.06 107 LEU A O 1
ATOM 802 N N . ALA A 1 108 ? -15.182 2.150 27.509 1.00 86.50 108 ALA A N 1
ATOM 803 C CA . ALA A 1 108 ? -14.514 3.341 26.993 1.00 86.50 108 ALA A CA 1
ATOM 804 C C . ALA A 1 108 ? -13.108 3.007 26.464 1.00 86.50 108 ALA A C 1
ATOM 806 O O . ALA A 1 108 ? -12.776 3.368 25.338 1.00 86.50 108 ALA A O 1
ATOM 807 N N . GLN A 1 109 ? -12.320 2.236 27.222 1.00 85.44 109 GLN A N 1
ATOM 808 C CA . GLN A 1 109 ? -10.984 1.804 26.794 1.00 85.44 109 GLN A CA 1
ATOM 809 C C . GLN A 1 109 ? -11.014 0.938 25.528 1.00 85.44 109 GLN A C 1
ATOM 811 O O . GLN A 1 109 ? -10.169 1.106 24.648 1.00 85.44 109 GLN A O 1
ATOM 816 N N . LEU A 1 110 ? -11.987 0.030 25.413 1.00 83.75 110 LEU A N 1
ATOM 817 C CA . LEU A 1 110 ? -12.164 -0.805 24.224 1.00 83.75 110 LEU A CA 1
ATOM 818 C C . LEU A 1 110 ? -12.552 0.018 22.993 1.00 83.75 110 LEU A C 1
ATOM 820 O O . LEU A 1 110 ? -12.008 -0.219 21.916 1.00 83.75 110 LEU A O 1
ATOM 824 N N . ASN A 1 111 ? -13.444 1.000 23.143 1.00 82.88 111 ASN A N 1
ATOM 825 C CA . ASN A 1 111 ? -13.793 1.911 22.051 1.00 82.88 111 ASN A CA 1
ATOM 826 C C . ASN A 1 111 ? -12.581 2.729 21.591 1.00 82.88 111 ASN A C 1
ATOM 828 O O . ASN A 1 111 ? -12.308 2.771 20.393 1.00 82.88 111 ASN A O 1
ATOM 832 N N . ASP A 1 112 ? -11.814 3.298 22.522 1.00 86.62 112 ASP A N 1
ATOM 833 C CA . ASP A 1 112 ? -10.592 4.044 22.203 1.00 86.62 112 ASP A CA 1
ATOM 834 C C . ASP A 1 112 ? -9.561 3.170 21.480 1.00 86.62 112 ASP A C 1
ATOM 836 O O . ASP A 1 112 ? -8.915 3.603 20.521 1.00 86.62 112 ASP A O 1
ATOM 840 N N . ALA A 1 113 ? -9.381 1.927 21.936 1.00 81.44 113 ALA A N 1
ATOM 841 C CA . ALA A 1 113 ? -8.498 0.975 21.277 1.00 81.44 113 ALA A CA 1
ATOM 842 C C . ALA A 1 113 ? -8.986 0.692 19.851 1.00 81.44 113 ALA A C 1
ATOM 844 O O . ALA A 1 113 ? -8.201 0.762 18.907 1.00 81.44 113 ALA A O 1
ATOM 845 N N . LEU A 1 114 ? -10.279 0.429 19.678 1.00 84.44 114 LEU A N 1
ATOM 846 C CA . LEU A 1 114 ? -10.893 0.133 18.390 1.00 84.44 114 LEU A CA 1
ATOM 847 C C . LEU A 1 114 ? -10.752 1.306 17.409 1.00 84.44 114 LEU A C 1
ATOM 849 O O . LEU A 1 114 ? -10.386 1.084 16.253 1.00 84.44 114 LEU A O 1
ATOM 853 N N . GLU A 1 115 ? -10.971 2.546 17.847 1.00 84.50 115 GLU A N 1
ATOM 854 C CA . GLU A 1 115 ? -10.759 3.728 17.005 1.00 84.50 115 GLU A CA 1
ATOM 855 C C . GLU A 1 115 ? -9.295 3.877 16.582 1.00 84.50 115 GLU A C 1
ATOM 857 O O . GLU A 1 115 ? -9.018 4.070 15.395 1.00 84.50 115 GLU A O 1
ATOM 862 N N . LYS A 1 116 ? -8.347 3.704 17.512 1.00 84.56 116 LYS A N 1
ATOM 863 C CA . LYS A 1 116 ? -6.906 3.738 17.203 1.00 84.56 116 LYS A CA 1
ATOM 864 C C . LYS A 1 116 ? -6.513 2.651 16.206 1.00 84.56 116 LYS A C 1
ATOM 866 O O . LYS A 1 116 ? -5.791 2.932 15.250 1.00 84.56 116 LYS A O 1
ATOM 871 N N . TRP A 1 117 ? -7.018 1.432 16.384 1.00 79.38 117 TRP A N 1
ATOM 872 C CA . TRP A 1 117 ? -6.774 0.321 15.464 1.00 79.38 117 TRP A CA 1
ATOM 873 C C . TRP A 1 117 ? -7.371 0.582 14.077 1.00 79.38 117 TRP A C 1
ATOM 875 O O . TRP A 1 117 ? -6.700 0.337 13.075 1.00 79.38 117 TRP A O 1
ATOM 885 N N . LYS A 1 118 ? -8.587 1.137 13.992 1.00 83.19 118 LYS A N 1
ATOM 886 C CA . LYS A 1 118 ? -9.205 1.531 12.713 1.00 83.19 118 LYS A CA 1
ATOM 887 C C . LYS A 1 118 ? -8.418 2.639 12.014 1.00 83.19 118 LYS A C 1
ATOM 889 O O . LYS A 1 118 ? -8.209 2.557 10.804 1.00 83.19 118 LYS A O 1
ATOM 894 N N . ALA A 1 119 ? -7.963 3.649 12.752 1.00 84.25 119 ALA A N 1
ATOM 895 C CA . ALA A 1 119 ? -7.146 4.730 12.208 1.00 84.25 119 ALA A CA 1
ATOM 896 C C . ALA A 1 119 ? -5.818 4.198 11.645 1.00 84.25 119 ALA A C 1
ATOM 898 O O . ALA A 1 119 ? -5.524 4.420 10.471 1.00 84.25 119 ALA A O 1
ATOM 899 N N . ALA A 1 120 ? -5.081 3.413 12.437 1.00 78.81 120 ALA A N 1
ATOM 900 C CA . ALA A 1 120 ? -3.821 2.803 12.017 1.00 78.81 120 ALA A CA 1
ATOM 901 C C . ALA A 1 120 ? -3.998 1.871 10.804 1.00 78.81 120 ALA A C 1
ATOM 903 O O . ALA A 1 120 ? -3.174 1.870 9.890 1.00 78.81 120 ALA A O 1
ATOM 904 N N . PHE A 1 121 ? -5.096 1.108 10.755 1.00 79.62 121 PHE A N 1
ATOM 905 C CA . PHE A 1 121 ? -5.423 0.256 9.612 1.00 79.62 121 PHE A CA 1
ATOM 906 C C . PHE A 1 121 ? -5.673 1.066 8.340 1.00 79.62 121 PHE A C 1
ATOM 908 O O . PHE A 1 121 ? -5.132 0.742 7.284 1.00 79.62 121 PHE A O 1
ATOM 915 N N . ASN A 1 122 ? -6.483 2.121 8.428 1.00 81.12 122 ASN A N 1
ATOM 916 C CA . ASN A 1 122 ? -6.776 2.975 7.281 1.00 81.12 122 ASN A CA 1
ATOM 917 C C . ASN A 1 122 ? -5.509 3.666 6.767 1.00 81.12 122 ASN A C 1
ATOM 919 O O . ASN A 1 122 ? -5.302 3.740 5.558 1.00 81.12 122 ASN A O 1
ATOM 923 N N . GLU A 1 123 ? -4.637 4.117 7.667 1.00 82.56 123 GLU A N 1
ATOM 924 C CA . GLU A 1 123 ? -3.347 4.699 7.305 1.00 82.56 123 GLU A CA 1
ATOM 925 C C . GLU A 1 123 ? -2.440 3.679 6.605 1.00 82.56 123 GLU A C 1
ATOM 927 O O . GLU A 1 123 ? -1.957 3.941 5.502 1.00 82.56 123 GLU A O 1
ATOM 932 N N . ALA A 1 124 ? -2.295 2.476 7.165 1.00 76.88 124 ALA A N 1
ATOM 933 C CA . ALA A 1 124 ? -1.523 1.401 6.545 1.00 76.88 124 ALA A CA 1
ATOM 934 C C . ALA A 1 124 ? -2.087 0.998 5.169 1.00 76.88 124 ALA A C 1
ATOM 936 O O . ALA A 1 124 ? -1.329 0.815 4.215 1.00 76.88 124 ALA A O 1
ATOM 937 N N . ALA A 1 125 ? -3.413 0.908 5.034 1.00 79.44 125 ALA A N 1
ATOM 938 C CA . ALA A 1 125 ? -4.075 0.605 3.769 1.00 79.44 125 ALA A CA 1
ATOM 939 C C . ALA A 1 125 ? -3.851 1.709 2.723 1.00 79.44 125 ALA A C 1
ATOM 941 O O . ALA A 1 125 ? -3.629 1.411 1.548 1.00 79.44 125 ALA A O 1
ATOM 942 N N . ASN A 1 126 ? -3.872 2.977 3.135 1.00 80.38 126 ASN A N 1
ATOM 943 C CA . ASN A 1 126 ? -3.594 4.107 2.253 1.00 80.38 126 ASN A CA 1
ATOM 944 C C . ASN A 1 126 ? -2.133 4.119 1.794 1.00 80.38 126 ASN A C 1
ATOM 946 O O . ASN A 1 126 ? -1.879 4.285 0.602 1.00 80.38 126 ASN A O 1
ATOM 950 N N . VAL A 1 127 ? -1.183 3.871 2.700 1.00 78.88 127 VAL A N 1
ATOM 951 C CA . VAL A 1 127 ? 0.247 3.758 2.370 1.00 78.88 127 VAL A CA 1
ATOM 952 C C . VAL A 1 127 ? 0.485 2.601 1.399 1.00 78.88 127 VAL A C 1
ATOM 954 O O . VAL A 1 127 ? 1.185 2.773 0.402 1.00 78.88 127 VAL A O 1
ATOM 957 N N . ALA A 1 128 ? -0.134 1.442 1.643 1.00 74.88 128 ALA A N 1
ATOM 958 C CA . ALA A 1 128 ? -0.033 0.288 0.755 1.00 74.88 128 ALA A CA 1
ATOM 959 C C . ALA A 1 128 ? -0.579 0.599 -0.648 1.00 74.88 128 ALA A C 1
ATOM 961 O O . ALA A 1 128 ? 0.089 0.318 -1.640 1.00 74.88 128 ALA A O 1
ATOM 962 N N . ARG A 1 129 ? -1.750 1.244 -0.746 1.00 78.12 129 ARG A N 1
ATOM 963 C CA . ARG A 1 129 ? -2.324 1.674 -2.033 1.00 78.12 129 ARG A CA 1
ATOM 964 C C . ARG A 1 129 ? -1.439 2.690 -2.750 1.00 78.12 129 ARG A C 1
ATOM 966 O O . ARG A 1 129 ? -1.213 2.538 -3.945 1.00 78.12 129 ARG A O 1
ATOM 973 N N . ALA A 1 130 ? -0.915 3.687 -2.038 1.00 80.12 130 ALA A N 1
ATOM 974 C CA . ALA A 1 130 ? -0.011 4.681 -2.612 1.00 80.12 130 ALA A CA 1
ATOM 975 C C . ALA A 1 130 ? 1.257 4.019 -3.174 1.00 80.12 130 ALA A C 1
ATOM 977 O O . ALA A 1 130 ? 1.636 4.264 -4.321 1.00 80.12 130 ALA A O 1
ATOM 978 N N . LYS A 1 131 ? 1.865 3.101 -2.413 1.00 78.12 131 LYS A N 1
ATOM 979 C CA . LYS A 1 131 ? 3.040 2.344 -2.860 1.00 78.12 131 LYS A CA 1
ATOM 980 C C . LYS A 1 131 ? 2.750 1.464 -4.067 1.00 78.12 131 LYS A C 1
ATOM 982 O O . LYS A 1 131 ? 3.582 1.397 -4.968 1.00 78.12 131 LYS A O 1
ATOM 987 N N . GLU A 1 132 ? 1.578 0.842 -4.120 1.00 80.50 132 GLU A N 1
ATOM 988 C CA . GLU A 1 132 ? 1.170 0.057 -5.283 1.00 80.50 132 GLU A CA 1
ATOM 989 C C . GLU A 1 132 ? 0.976 0.941 -6.521 1.00 80.50 132 GLU A C 1
ATOM 991 O O . GLU A 1 132 ? 1.450 0.605 -7.603 1.00 80.50 132 GLU A O 1
ATOM 996 N N . THR A 1 133 ? 0.375 2.126 -6.371 1.00 84.25 133 THR A N 1
ATOM 997 C CA . THR A 1 133 ? 0.243 3.070 -7.491 1.00 84.25 133 THR A CA 1
ATOM 998 C C . THR A 1 133 ? 1.592 3.586 -7.992 1.00 84.25 133 THR A C 1
ATOM 1000 O O . THR A 1 133 ? 1.798 3.649 -9.203 1.00 84.25 133 THR A O 1
ATOM 1003 N N . GLU A 1 134 ? 2.537 3.894 -7.097 1.00 84.31 134 GLU A N 1
ATOM 1004 C CA . GLU A 1 134 ? 3.908 4.272 -7.469 1.00 84.31 134 GLU A CA 1
ATOM 1005 C C . GLU A 1 134 ? 4.616 3.129 -8.211 1.00 84.31 134 GLU A C 1
ATOM 1007 O O . GLU A 1 134 ? 5.228 3.346 -9.259 1.00 84.31 134 GLU A O 1
ATOM 1012 N N . ARG A 1 135 ? 4.501 1.893 -7.705 1.00 85.00 135 ARG A N 1
ATOM 1013 C CA . ARG A 1 135 ? 5.071 0.701 -8.350 1.00 85.00 135 ARG A CA 1
ATOM 1014 C C . ARG A 1 135 ? 4.477 0.467 -9.732 1.00 85.00 135 ARG A C 1
ATOM 1016 O O . ARG A 1 135 ? 5.239 0.248 -10.668 1.00 85.00 135 ARG A O 1
ATOM 1023 N N . ALA A 1 136 ? 3.158 0.570 -9.886 1.00 84.75 136 ALA A N 1
ATOM 1024 C CA . ALA A 1 136 ? 2.491 0.428 -11.176 1.00 84.75 136 ALA A CA 1
ATOM 1025 C C . ALA A 1 136 ? 2.960 1.499 -12.175 1.00 84.75 136 ALA A C 1
ATOM 1027 O O . ALA A 1 136 ? 3.287 1.181 -13.318 1.00 84.75 136 ALA A O 1
ATOM 1028 N N . GLN A 1 137 ? 3.080 2.758 -11.743 1.00 88.75 137 GLN A N 1
ATOM 1029 C CA . GLN A 1 137 ? 3.611 3.833 -12.587 1.00 88.75 137 GLN A CA 1
ATOM 1030 C C . GLN A 1 137 ? 5.048 3.543 -13.033 1.00 88.75 137 GLN A C 1
ATOM 1032 O O . GLN A 1 137 ? 5.344 3.623 -14.225 1.00 88.75 137 GLN A O 1
ATOM 1037 N N . LEU A 1 138 ? 5.932 3.142 -12.117 1.00 88.31 138 LEU A N 1
ATOM 1038 C CA . LEU A 1 138 ? 7.307 2.773 -12.463 1.00 88.31 138 LEU A CA 1
ATOM 1039 C C . LEU A 1 138 ? 7.354 1.556 -13.397 1.00 88.31 138 LEU A C 1
ATOM 1041 O O . LEU A 1 138 ? 8.086 1.576 -14.386 1.00 88.31 138 LEU A O 1
ATOM 1045 N N . ALA A 1 139 ? 6.527 0.540 -13.152 1.00 86.94 139 ALA A N 1
ATOM 1046 C CA . ALA A 1 139 ? 6.425 -0.644 -14.001 1.00 86.94 139 ALA A CA 1
ATOM 1047 C C . ALA A 1 139 ? 5.980 -0.303 -15.433 1.00 86.94 139 ALA A C 1
ATOM 1049 O O . ALA A 1 139 ? 6.413 -0.963 -16.373 1.00 86.94 139 ALA A O 1
ATOM 1050 N N . THR A 1 140 ? 5.177 0.750 -15.626 1.00 88.94 140 THR A N 1
ATOM 1051 C CA . THR A 1 140 ? 4.820 1.240 -16.972 1.00 88.94 140 THR A CA 1
ATOM 1052 C C . THR A 1 140 ? 5.908 2.093 -17.631 1.00 88.94 140 THR A C 1
ATOM 1054 O O . THR A 1 140 ? 6.006 2.109 -18.856 1.00 88.94 140 THR A O 1
ATOM 1057 N N . GLN A 1 141 ? 6.747 2.783 -16.852 1.00 90.75 141 GLN A N 1
ATOM 1058 C CA . GLN A 1 141 ? 7.788 3.681 -17.372 1.00 90.75 141 GLN A CA 1
ATOM 1059 C C . GLN A 1 141 ? 9.104 2.968 -17.700 1.00 90.75 141 GLN A C 1
ATOM 1061 O O . GLN A 1 141 ? 9.799 3.364 -18.635 1.00 90.75 141 GLN A O 1
ATOM 1066 N N . VAL A 1 142 ? 9.458 1.914 -16.962 1.00 92.19 142 VAL A N 1
ATOM 1067 C CA . VAL A 1 142 ? 10.720 1.186 -17.167 1.00 92.19 142 VAL A CA 1
ATOM 1068 C C . VAL A 1 142 ? 10.812 0.547 -18.563 1.00 92.19 142 VAL A C 1
ATOM 1070 O O . VAL A 1 142 ? 11.803 0.807 -19.243 1.00 92.19 142 VAL A O 1
ATOM 1073 N N . PRO A 1 143 ? 9.811 -0.205 -19.067 1.00 93.56 143 PRO A N 1
ATOM 1074 C CA . PRO A 1 143 ? 9.906 -0.860 -20.373 1.00 93.56 143 PRO A CA 1
ATOM 1075 C C . PRO A 1 143 ? 10.208 0.082 -21.552 1.00 93.56 143 PRO A C 1
ATOM 1077 O O . PRO A 1 143 ? 11.154 -0.204 -22.291 1.00 93.56 143 PRO A O 1
ATOM 1080 N N . PRO A 1 144 ? 9.497 1.215 -21.751 1.00 91.25 144 PRO A N 1
ATOM 1081 C CA . PRO A 1 144 ? 9.805 2.115 -22.860 1.00 91.25 144 PRO A CA 1
ATOM 1082 C C . PRO A 1 144 ? 11.169 2.797 -22.697 1.00 91.25 144 PRO A C 1
ATOM 1084 O O . PRO A 1 144 ? 11.845 3.040 -23.697 1.00 91.25 144 PRO A O 1
ATOM 1087 N N . LEU A 1 145 ? 11.614 3.082 -21.467 1.00 91.44 145 LEU A N 1
ATOM 1088 C CA . LEU A 1 145 ? 12.956 3.616 -21.219 1.00 91.44 145 LEU A CA 1
ATOM 1089 C C . LEU A 1 145 ? 14.045 2.598 -21.566 1.00 91.44 145 LEU A C 1
ATOM 1091 O O . LEU A 1 145 ? 14.995 2.938 -22.270 1.00 91.44 145 LEU A O 1
ATOM 1095 N N . THR A 1 146 ? 13.884 1.343 -21.150 1.00 92.69 146 THR A N 1
ATOM 1096 C CA . THR A 1 146 ? 14.800 0.252 -21.501 1.00 92.69 146 THR A CA 1
ATOM 1097 C C . THR A 1 146 ? 14.825 0.010 -23.012 1.00 92.69 146 THR A C 1
ATOM 1099 O O . THR A 1 146 ? 15.893 -0.155 -23.600 1.00 92.69 146 THR A O 1
ATOM 1102 N N . GLN A 1 147 ? 13.671 0.059 -23.679 1.00 91.50 147 GLN A N 1
ATOM 1103 C CA . GLN A 1 147 ? 13.596 -0.078 -25.134 1.00 91.50 147 GLN A CA 1
ATOM 1104 C C . GLN A 1 147 ? 14.291 1.084 -25.861 1.00 91.50 147 GLN A C 1
ATOM 1106 O O . GLN A 1 147 ? 15.007 0.873 -26.837 1.00 91.50 147 GLN A O 1
ATOM 1111 N N . ARG A 1 148 ? 14.134 2.321 -25.377 1.00 89.50 148 ARG A N 1
ATOM 1112 C CA . ARG A 1 148 ? 14.849 3.485 -25.925 1.00 89.50 148 ARG A CA 1
ATOM 1113 C C . ARG A 1 148 ? 16.356 3.381 -25.717 1.00 89.50 148 ARG A C 1
ATOM 1115 O O . ARG A 1 148 ? 17.107 3.708 -26.633 1.00 89.50 148 ARG A O 1
ATOM 1122 N N . LEU A 1 149 ? 16.793 2.918 -24.546 1.00 92.44 149 LEU A N 1
ATOM 1123 C CA . LEU A 1 149 ? 18.209 2.728 -24.236 1.00 92.44 149 LEU A CA 1
ATOM 1124 C C . LEU A 1 149 ? 18.840 1.693 -25.173 1.00 92.44 149 LEU A C 1
ATOM 1126 O O . LEU A 1 149 ? 19.812 2.005 -25.852 1.00 92.44 149 LEU A O 1
ATOM 1130 N N . THR A 1 150 ? 18.230 0.514 -25.289 1.00 92.31 150 THR A N 1
ATOM 1131 C CA . THR A 1 150 ? 18.711 -0.559 -26.178 1.00 92.31 150 THR A CA 1
ATOM 1132 C C . THR A 1 150 ? 18.729 -0.132 -27.649 1.00 92.31 150 THR A C 1
ATOM 1134 O O . THR A 1 150 ? 19.687 -0.416 -28.367 1.00 92.31 150 THR A O 1
ATOM 1137 N N . ALA A 1 151 ? 17.723 0.621 -28.106 1.00 89.94 151 ALA A N 1
ATOM 1138 C CA . ALA A 1 151 ? 17.720 1.192 -29.452 1.00 89.94 151 ALA A CA 1
ATOM 1139 C C . ALA A 1 151 ? 18.845 2.225 -29.657 1.00 89.94 151 ALA A C 1
ATOM 1141 O O . ALA A 1 151 ? 19.462 2.261 -30.720 1.00 89.94 151 ALA A O 1
ATOM 1142 N N . CYS A 1 152 ? 19.129 3.056 -28.651 1.00 91.25 152 CYS A N 1
ATOM 1143 C CA . CYS A 1 152 ? 20.220 4.029 -28.691 1.00 91.25 152 CYS A CA 1
ATOM 1144 C C . CYS A 1 152 ? 21.591 3.340 -28.737 1.00 91.25 152 CYS A C 1
ATOM 1146 O O . CYS A 1 152 ? 22.437 3.713 -29.546 1.00 91.25 152 CYS A O 1
ATOM 1148 N N . GLU A 1 153 ? 21.791 2.298 -27.928 1.00 92.44 153 GLU A N 1
ATOM 1149 C CA . GLU A 1 153 ? 23.009 1.480 -27.933 1.00 92.44 153 GLU A CA 1
ATOM 1150 C C . GLU A 1 153 ? 23.231 0.820 -29.299 1.00 92.44 153 GLU A C 1
ATOM 1152 O O . GLU A 1 153 ? 24.317 0.931 -29.871 1.00 92.44 153 GLU A O 1
ATOM 1157 N N . ALA A 1 154 ? 22.190 0.209 -29.875 1.00 90.56 154 ALA A N 1
ATOM 1158 C CA . ALA A 1 154 ? 22.263 -0.395 -31.203 1.00 90.56 154 ALA A CA 1
ATOM 1159 C C . ALA A 1 154 ? 22.623 0.636 -32.290 1.00 90.56 154 ALA A C 1
ATOM 1161 O O . ALA A 1 154 ? 23.506 0.387 -33.116 1.00 90.56 154 ALA A O 1
ATOM 1162 N N . LYS A 1 155 ? 21.991 1.818 -32.255 1.00 90.12 155 LYS A N 1
ATOM 1163 C CA . LYS A 1 155 ? 22.289 2.932 -33.168 1.00 90.12 155 LYS A CA 1
ATOM 1164 C C . LYS A 1 155 ? 23.709 3.469 -32.991 1.00 90.12 155 LYS A C 1
ATOM 1166 O O . LYS A 1 155 ? 24.370 3.767 -33.980 1.00 90.12 155 LYS A O 1
ATOM 1171 N N . ASN A 1 156 ? 24.211 3.550 -31.760 1.00 92.25 156 ASN A N 1
ATOM 1172 C CA . ASN A 1 156 ? 25.586 3.967 -31.481 1.00 92.25 156 ASN A CA 1
ATOM 1173 C C . ASN A 1 156 ? 26.597 2.988 -32.097 1.00 92.25 156 ASN A C 1
ATOM 1175 O O . ASN A 1 156 ? 27.493 3.401 -32.831 1.00 92.25 156 ASN A O 1
ATOM 1179 N N . VAL A 1 157 ? 26.392 1.683 -31.892 1.00 91.00 157 VAL A N 1
ATOM 1180 C CA . VAL A 1 157 ? 27.223 0.641 -32.513 1.00 91.00 157 VAL A CA 1
ATOM 1181 C C . VAL A 1 157 ? 27.183 0.741 -34.041 1.00 91.00 157 VAL A C 1
ATOM 1183 O O . VAL A 1 157 ? 28.220 0.613 -34.694 1.00 91.00 157 VAL A O 1
ATOM 1186 N N . ALA A 1 158 ? 26.010 0.988 -34.626 1.00 86.88 158 ALA A N 1
ATOM 1187 C CA . ALA A 1 158 ? 25.872 1.177 -36.067 1.00 86.88 158 ALA A CA 1
ATOM 1188 C C . ALA A 1 158 ? 26.606 2.436 -36.564 1.00 86.88 158 ALA A C 1
ATOM 1190 O O . ALA A 1 158 ? 27.355 2.351 -37.535 1.00 86.88 158 ALA A O 1
ATOM 1191 N N . LEU A 1 159 ? 26.478 3.573 -35.870 1.00 88.75 159 LEU A N 1
ATOM 1192 C CA . LEU A 1 159 ? 27.215 4.805 -36.179 1.00 88.75 159 LEU A CA 1
ATOM 1193 C C . LEU A 1 159 ? 28.729 4.598 -36.117 1.00 88.75 159 LEU A C 1
ATOM 1195 O O . LEU A 1 159 ? 29.445 5.056 -37.005 1.00 88.75 159 LEU A O 1
ATOM 1199 N N . PHE A 1 160 ? 29.221 3.872 -35.112 1.00 87.38 160 PHE A N 1
ATOM 1200 C CA . PHE A 1 160 ? 30.642 3.554 -34.994 1.00 87.38 160 PHE A CA 1
ATOM 1201 C C . PHE A 1 160 ? 31.138 2.706 -36.174 1.00 87.38 160 PHE A C 1
ATOM 1203 O O . PHE A 1 160 ? 32.212 2.963 -36.718 1.00 87.38 160 PHE A O 1
ATOM 1210 N N . LYS A 1 161 ? 30.345 1.724 -36.625 1.00 88.69 161 LYS A N 1
ATOM 1211 C CA . LYS A 1 161 ? 30.661 0.933 -37.827 1.00 88.69 161 LYS A CA 1
ATOM 1212 C C . LYS A 1 161 ? 30.713 1.804 -39.079 1.00 88.69 161 LYS A C 1
ATOM 1214 O O . LYS A 1 161 ? 31.705 1.749 -39.798 1.00 88.69 161 LYS A O 1
ATOM 1219 N N . VAL A 1 162 ? 29.702 2.647 -39.298 1.00 86.44 162 VAL A N 1
ATOM 1220 C CA . VAL A 1 162 ? 29.657 3.577 -40.439 1.00 86.44 162 VAL A CA 1
ATOM 1221 C C . VAL A 1 162 ? 30.856 4.531 -40.418 1.00 86.44 162 VAL A C 1
ATOM 1223 O O . VAL A 1 162 ? 31.506 4.719 -41.443 1.00 86.44 162 VAL A O 1
ATOM 1226 N N . GLY A 1 163 ? 31.217 5.072 -39.251 1.00 82.12 163 GLY A N 1
ATOM 1227 C CA . GLY A 1 163 ? 32.405 5.915 -39.093 1.00 82.12 163 GLY A CA 1
ATOM 1228 C C . GLY A 1 163 ? 33.703 5.194 -39.471 1.00 82.12 163 GLY A C 1
ATOM 1229 O O . GLY A 1 163 ? 34.523 5.744 -40.205 1.00 82.12 163 GLY A O 1
ATOM 1230 N N . ASN A 1 164 ? 33.870 3.940 -39.043 1.00 82.81 164 ASN A N 1
ATOM 1231 C CA . ASN A 1 164 ? 35.031 3.130 -39.422 1.00 82.81 164 ASN A CA 1
ATOM 1232 C C . ASN A 1 164 ? 35.052 2.784 -40.917 1.00 82.81 164 ASN A C 1
ATOM 1234 O O . ASN A 1 164 ? 36.124 2.790 -41.518 1.00 82.81 164 ASN A O 1
ATOM 1238 N N . GLU A 1 165 ? 33.896 2.522 -41.537 1.00 83.19 165 GLU A N 1
ATOM 1239 C CA . GLU A 1 165 ? 33.801 2.325 -42.990 1.00 83.19 165 GLU A CA 1
ATOM 1240 C C . GLU A 1 165 ? 34.291 3.565 -43.752 1.00 83.19 165 GLU A C 1
ATOM 1242 O O . GLU A 1 165 ? 35.077 3.433 -44.691 1.00 83.19 165 GLU A O 1
ATOM 1247 N N . ILE A 1 166 ? 33.879 4.765 -43.325 1.00 83.38 166 ILE A N 1
ATOM 1248 C CA . ILE A 1 166 ? 34.314 6.034 -43.927 1.00 83.38 166 ILE A CA 1
ATOM 1249 C C . ILE A 1 166 ? 35.834 6.206 -43.787 1.00 83.38 166 ILE A C 1
ATOM 1251 O O . ILE A 1 166 ? 36.512 6.492 -44.776 1.00 83.38 166 ILE A O 1
ATOM 1255 N N . LEU A 1 167 ? 36.387 5.988 -42.586 1.00 79.06 167 LEU A N 1
ATOM 1256 C CA . LEU A 1 167 ? 37.831 6.088 -42.340 1.00 79.06 167 LEU A CA 1
ATOM 1257 C C . LEU A 1 167 ? 38.633 5.086 -43.185 1.00 79.06 167 LEU A C 1
ATOM 1259 O O . LEU A 1 167 ? 39.647 5.457 -43.777 1.00 79.06 167 LEU A O 1
ATOM 1263 N N . ALA A 1 168 ? 38.167 3.839 -43.292 1.00 78.19 168 ALA A N 1
ATOM 1264 C CA . ALA A 1 168 ? 38.814 2.808 -44.100 1.00 78.19 168 ALA A CA 1
ATOM 1265 C C . ALA A 1 168 ? 38.810 3.158 -45.598 1.00 78.19 168 ALA A C 1
ATOM 1267 O O . ALA A 1 168 ? 39.823 2.982 -46.278 1.00 78.19 168 ALA A O 1
ATOM 1268 N N . ARG A 1 169 ? 37.698 3.698 -46.117 1.00 77.94 169 ARG A N 1
ATOM 1269 C CA . ARG A 1 169 ? 37.606 4.171 -47.508 1.00 77.94 169 ARG A CA 1
ATOM 1270 C C . ARG A 1 169 ? 38.548 5.344 -47.770 1.00 77.94 169 ARG A C 1
ATOM 1272 O O . ARG A 1 169 ? 39.253 5.325 -48.775 1.00 77.94 169 ARG A O 1
ATOM 1279 N N . TYR A 1 170 ? 38.610 6.317 -46.861 1.00 73.50 170 TYR A N 1
ATOM 1280 C CA . TYR A 1 170 ? 39.525 7.455 -46.977 1.00 73.50 170 TYR A CA 1
ATOM 1281 C C . TYR A 1 170 ? 41.001 7.017 -46.966 1.00 73.50 170 TYR A C 1
ATOM 1283 O O . TYR A 1 170 ? 41.787 7.467 -47.798 1.00 73.50 170 TYR A O 1
ATOM 1291 N N . ALA A 1 171 ? 41.372 6.079 -46.086 1.00 73.75 171 ALA A N 1
ATOM 1292 C CA . ALA A 1 171 ? 42.721 5.513 -46.042 1.00 73.75 171 ALA A CA 1
ATOM 1293 C C . ALA A 1 171 ? 43.089 4.742 -47.327 1.00 73.75 171 ALA A C 1
ATOM 1295 O O . ALA A 1 171 ? 44.220 4.836 -47.803 1.00 73.75 171 ALA A O 1
ATOM 1296 N N . GLY A 1 172 ? 42.133 4.012 -47.915 1.00 67.19 172 GLY A N 1
ATOM 1297 C CA . GLY A 1 172 ? 42.329 3.281 -49.170 1.00 67.19 172 GLY A CA 1
ATOM 1298 C C . GLY A 1 172 ? 42.561 4.187 -50.386 1.00 67.19 172 GLY A C 1
ATOM 1299 O O . GLY A 1 172 ? 43.396 3.865 -51.229 1.00 67.19 172 GLY A O 1
ATOM 1300 N N . ILE A 1 173 ? 41.884 5.340 -50.446 1.00 66.44 173 ILE A N 1
ATOM 1301 C CA . ILE A 1 173 ? 42.077 6.355 -51.499 1.00 66.44 173 ILE A CA 1
ATOM 1302 C C . ILE A 1 173 ? 43.514 6.902 -51.455 1.00 66.44 173 ILE A C 1
ATOM 1304 O O . ILE A 1 173 ? 44.187 6.950 -52.480 1.00 66.44 173 ILE A O 1
ATOM 1308 N N . GLY A 1 174 ? 44.036 7.220 -50.264 1.00 56.81 174 GLY A N 1
ATOM 1309 C CA . GLY A 1 174 ? 45.397 7.754 -50.106 1.00 56.81 174 GLY A CA 1
ATOM 1310 C C . GLY A 1 174 ? 46.529 6.794 -50.502 1.00 56.81 174 GLY A C 1
ATOM 1311 O O . GLY A 1 174 ? 47.606 7.250 -50.879 1.00 56.81 174 GLY A O 1
ATOM 1312 N N . LEU A 1 175 ? 46.297 5.478 -50.442 1.00 55.75 175 LEU A N 1
ATOM 1313 C CA . LEU A 1 175 ? 47.298 4.457 -50.782 1.00 55.75 175 LEU A CA 1
ATOM 1314 C C . LEU A 1 175 ? 47.213 3.987 -52.246 1.00 55.75 175 LEU A C 1
ATOM 1316 O O . LEU A 1 175 ? 48.238 3.627 -52.822 1.00 55.75 175 LEU A O 1
ATOM 1320 N N . GLY A 1 176 ? 46.019 3.992 -52.853 1.00 55.25 176 GLY A N 1
ATOM 1321 C CA . GLY A 1 176 ? 45.795 3.547 -54.236 1.00 55.25 176 GLY A CA 1
ATOM 1322 C C . GLY A 1 176 ? 45.930 4.647 -55.296 1.00 55.25 176 GLY A C 1
ATOM 1323 O O . GLY A 1 176 ? 46.496 4.398 -56.360 1.00 55.25 176 GLY A O 1
ATOM 1324 N N . ASP A 1 177 ? 45.478 5.874 -55.010 1.00 54.91 177 ASP A N 1
ATOM 1325 C CA . ASP A 1 177 ? 45.470 6.966 -56.002 1.00 54.91 177 ASP A CA 1
ATOM 1326 C C . ASP A 1 177 ? 46.843 7.622 -56.205 1.00 54.91 177 ASP A C 1
ATOM 1328 O O . ASP A 1 177 ? 47.101 8.203 -57.262 1.00 54.91 177 ASP A O 1
ATOM 1332 N N . ALA A 1 178 ? 47.775 7.463 -55.258 1.00 52.12 178 ALA A N 1
ATOM 1333 C CA . ALA A 1 178 ? 49.159 7.916 -55.425 1.00 52.12 178 ALA A CA 1
ATOM 1334 C C . ALA A 1 178 ? 49.891 7.198 -56.583 1.00 52.12 178 ALA A C 1
ATOM 1336 O O . ALA A 1 178 ? 50.883 7.716 -57.095 1.00 52.12 178 ALA A O 1
ATOM 1337 N N . LEU A 1 179 ? 49.392 6.038 -57.033 1.00 53.75 179 LEU A N 1
ATOM 1338 C CA . LEU A 1 179 ? 49.952 5.267 -58.151 1.00 53.75 179 LEU A CA 1
ATOM 1339 C C . LEU A 1 179 ? 49.249 5.523 -59.502 1.00 53.75 179 LEU A C 1
ATOM 1341 O O . LEU A 1 179 ? 49.794 5.150 -60.538 1.00 53.75 179 LEU A O 1
ATOM 1345 N N . GLY A 1 180 ? 48.079 6.178 -59.521 1.00 57.53 180 GLY A N 1
ATOM 1346 C CA . GLY A 1 180 ? 47.231 6.341 -60.716 1.00 57.53 180 GLY A CA 1
ATOM 1347 C C . GLY A 1 180 ? 47.137 7.760 -61.290 1.00 57.53 180 GLY A C 1
ATOM 1348 O O . GLY A 1 180 ? 46.337 7.988 -62.192 1.00 57.53 180 GLY A O 1
ATOM 1349 N N . ALA A 1 181 ? 47.921 8.719 -60.787 1.00 50.62 181 ALA A N 1
ATOM 1350 C CA . ALA A 1 181 ? 47.776 10.172 -60.979 1.00 50.62 181 ALA A CA 1
ATOM 1351 C C . ALA A 1 181 ? 47.983 10.736 -62.414 1.00 50.62 181 ALA A C 1
ATOM 1353 O O . ALA A 1 181 ? 48.527 11.830 -62.576 1.00 50.62 181 ALA A O 1
ATOM 1354 N N . ARG A 1 182 ? 47.582 10.030 -63.479 1.00 52.72 182 ARG A N 1
ATOM 1355 C CA . ARG A 1 182 ? 47.880 10.426 -64.864 1.00 52.72 182 ARG A CA 1
ATOM 1356 C C . ARG A 1 182 ? 46.752 10.309 -65.892 1.00 52.72 182 ARG A C 1
ATOM 1358 O O . ARG A 1 182 ? 47.045 10.370 -67.081 1.00 52.72 182 ARG A O 1
ATOM 1365 N N . GLU A 1 183 ? 45.486 10.245 -65.482 1.00 52.34 183 GLU A N 1
ATOM 1366 C CA . GLU A 1 183 ? 44.350 10.265 -66.424 1.00 52.34 183 GLU A CA 1
ATOM 1367 C C . GLU A 1 183 ? 43.277 11.328 -66.083 1.00 52.34 183 GLU A C 1
ATOM 1369 O O . GLU A 1 183 ? 43.204 11.802 -64.948 1.00 52.34 183 GLU A O 1
ATOM 1374 N N . PRO A 1 184 ? 42.470 11.799 -67.060 1.00 53.69 184 PRO A N 1
ATOM 1375 C CA . PRO A 1 184 ? 41.524 12.904 -66.869 1.00 53.69 184 PRO A CA 1
ATOM 1376 C C . PRO A 1 184 ? 40.259 12.446 -66.107 1.00 53.69 184 PRO A C 1
ATOM 1378 O O . PRO A 1 184 ? 39.225 12.128 -66.687 1.00 53.69 184 PRO A O 1
ATOM 1381 N N . PHE A 1 185 ? 40.336 12.432 -64.774 1.00 54.72 185 PHE A N 1
ATOM 1382 C CA . PHE A 1 185 ? 39.399 11.780 -63.837 1.00 54.72 185 PHE A CA 1
ATOM 1383 C C . PHE A 1 185 ? 38.135 12.559 -63.395 1.00 54.72 185 PHE A C 1
ATOM 1385 O O . PHE A 1 185 ? 37.600 12.287 -62.325 1.00 54.72 185 PHE A O 1
ATOM 1392 N N . ILE A 1 186 ? 37.603 13.546 -64.122 1.00 58.28 186 ILE A N 1
ATOM 1393 C CA . ILE A 1 186 ? 36.797 14.585 -63.423 1.00 58.28 186 ILE A CA 1
ATOM 1394 C C . ILE A 1 186 ? 35.260 14.463 -63.542 1.00 58.28 186 ILE A C 1
ATOM 1396 O O . ILE A 1 186 ? 34.542 15.213 -62.875 1.00 58.28 186 ILE A O 1
ATOM 1400 N N . GLY A 1 187 ? 34.735 13.530 -64.346 1.00 57.44 187 GLY A N 1
ATOM 1401 C CA . GLY A 1 187 ? 33.286 13.335 -64.547 1.00 57.44 187 GLY A CA 1
ATOM 1402 C C . GLY A 1 187 ? 32.714 12.126 -63.801 1.00 57.44 187 GLY A C 1
ATOM 1403 O O . GLY A 1 187 ? 32.021 12.275 -62.801 1.00 57.44 187 GLY A O 1
ATOM 1404 N N . PHE A 1 188 ? 33.039 10.920 -64.271 1.00 58.31 188 PHE A N 1
ATOM 1405 C CA . PHE A 1 188 ? 32.501 9.660 -63.741 1.00 58.31 188 PHE A CA 1
ATOM 1406 C C . PHE A 1 188 ? 32.884 9.413 -62.272 1.00 58.31 188 PHE A C 1
ATOM 1408 O O . PHE A 1 188 ? 32.019 9.148 -61.443 1.00 58.31 188 PHE A O 1
ATOM 1415 N N . LYS A 1 189 ? 34.158 9.632 -61.911 1.00 64.75 189 LYS A N 1
ATOM 1416 C CA . LYS A 1 189 ? 34.638 9.520 -60.521 1.00 64.75 189 LYS A CA 1
ATOM 1417 C C . LYS A 1 189 ? 33.974 10.515 -59.570 1.00 64.75 189 LYS A C 1
ATOM 1419 O O . LYS A 1 189 ? 33.793 10.214 -58.396 1.00 64.75 189 LYS A O 1
ATOM 1424 N N . ARG A 1 190 ? 33.576 11.690 -60.071 1.00 68.06 190 ARG A N 1
ATOM 1425 C CA . ARG A 1 190 ? 32.844 12.690 -59.283 1.00 68.06 190 ARG A CA 1
ATOM 1426 C C . ARG A 1 190 ? 31.443 12.198 -58.928 1.00 68.06 190 ARG A C 1
ATOM 1428 O O . ARG A 1 190 ? 31.024 12.391 -57.795 1.00 68.06 190 ARG A O 1
ATOM 1435 N N . VAL A 1 191 ? 30.749 11.558 -59.870 1.00 75.19 191 VAL A N 1
ATOM 1436 C CA . VAL A 1 191 ? 29.422 10.967 -59.632 1.00 75.19 191 VAL A CA 1
ATOM 1437 C C . VAL A 1 191 ? 29.526 9.771 -58.684 1.00 75.19 191 VAL A C 1
ATOM 1439 O O . VAL A 1 191 ? 28.748 9.689 -57.742 1.00 75.19 191 VAL A O 1
ATOM 1442 N N . GLU A 1 192 ? 30.528 8.898 -58.850 1.00 70.50 192 GLU A N 1
ATOM 1443 C CA . GLU A 1 192 ? 30.794 7.806 -57.895 1.00 70.50 192 GLU A CA 1
ATOM 1444 C C . GLU A 1 192 ? 31.043 8.334 -56.472 1.00 70.50 192 GLU A C 1
ATOM 1446 O O . GLU A 1 192 ? 30.500 7.798 -55.508 1.00 70.50 192 GLU A O 1
ATOM 1451 N N . LEU A 1 193 ? 31.820 9.414 -56.332 1.00 69.44 193 LEU A N 1
ATOM 1452 C CA . LEU A 1 193 ? 32.084 10.044 -55.038 1.00 69.44 193 LEU A CA 1
ATOM 1453 C C . LEU A 1 193 ? 30.829 10.705 -54.448 1.00 69.44 193 LEU A C 1
ATOM 1455 O O . LEU A 1 193 ? 30.597 10.593 -53.249 1.00 69.44 193 LEU A O 1
ATOM 1459 N N . GLN A 1 194 ? 30.017 11.376 -55.270 1.00 74.06 194 GLN A N 1
ATOM 1460 C CA . GLN A 1 194 ? 28.745 11.965 -54.835 1.00 74.06 194 GLN A CA 1
ATOM 1461 C C . GLN A 1 194 ? 27.765 10.893 -54.350 1.00 74.06 194 GLN A C 1
ATOM 1463 O O . GLN A 1 194 ? 27.202 11.057 -53.272 1.00 74.06 194 GLN A O 1
ATOM 1468 N N . ASN A 1 195 ? 27.636 9.780 -55.078 1.00 79.38 195 ASN A N 1
ATOM 1469 C CA . ASN A 1 195 ? 26.812 8.643 -54.665 1.00 79.38 195 ASN A CA 1
ATOM 1470 C C . ASN A 1 195 ? 27.315 8.047 -53.344 1.00 79.38 195 ASN A C 1
ATOM 1472 O O . ASN A 1 195 ? 26.524 7.783 -52.450 1.00 79.38 195 ASN A O 1
ATOM 1476 N N . LEU A 1 196 ? 28.634 7.912 -53.172 1.00 75.25 196 LEU A N 1
ATOM 1477 C CA . LEU A 1 196 ? 29.216 7.402 -51.930 1.00 75.25 196 LEU A CA 1
ATOM 1478 C C . LEU A 1 196 ? 28.953 8.335 -50.735 1.00 75.25 196 LEU A C 1
ATOM 1480 O O . LEU A 1 196 ? 28.637 7.870 -49.640 1.00 75.25 196 LEU A O 1
ATOM 1484 N N . VAL A 1 197 ? 29.088 9.650 -50.930 1.00 78.19 197 VAL A N 1
ATOM 1485 C CA . VAL A 1 197 ? 28.766 10.652 -49.900 1.00 78.19 197 VAL A CA 1
ATOM 1486 C C . VAL A 1 197 ? 27.285 10.587 -49.540 1.00 78.19 197 VAL A C 1
ATOM 1488 O O . VAL A 1 197 ? 26.961 10.612 -48.355 1.00 78.19 197 VAL A O 1
ATOM 1491 N N . GLN A 1 198 ? 26.407 10.460 -50.537 1.00 79.62 198 GLN A N 1
ATOM 1492 C CA . GLN A 1 198 ? 24.969 10.339 -50.332 1.00 79.62 198 GLN A CA 1
ATOM 1493 C C . GLN A 1 198 ? 24.611 9.054 -49.569 1.00 79.62 198 GLN A C 1
ATOM 1495 O O . GLN A 1 198 ? 23.942 9.139 -48.545 1.00 79.62 198 GLN A O 1
ATOM 1500 N N . ASP A 1 199 ? 25.163 7.901 -49.955 1.00 80.75 199 ASP A N 1
ATOM 1501 C CA . ASP A 1 199 ? 24.957 6.623 -49.259 1.00 80.75 199 ASP A CA 1
ATOM 1502 C C . ASP A 1 199 ? 25.371 6.696 -47.779 1.00 80.75 199 ASP A C 1
ATOM 1504 O O . ASP A 1 199 ? 24.686 6.178 -46.893 1.00 80.75 199 ASP A O 1
ATOM 1508 N N . TYR A 1 200 ? 26.507 7.334 -47.476 1.00 80.56 200 TYR A N 1
ATOM 1509 C CA . TYR A 1 200 ? 26.945 7.513 -46.089 1.00 80.56 200 TYR A CA 1
ATOM 1510 C C . TYR A 1 200 ? 26.106 8.542 -45.335 1.00 80.56 200 TYR A C 1
ATOM 1512 O O . TYR A 1 200 ? 25.864 8.363 -44.140 1.00 80.56 200 TYR A O 1
ATOM 1520 N N . GLN A 1 201 ? 25.646 9.595 -46.007 1.00 81.38 201 GLN A N 1
ATOM 1521 C CA . GLN A 1 201 ? 24.731 10.567 -45.425 1.00 81.38 201 GLN A CA 1
ATOM 1522 C C . GLN A 1 201 ? 23.403 9.902 -45.045 1.00 81.38 201 GLN A C 1
ATOM 1524 O O . GLN A 1 201 ? 22.941 10.096 -43.920 1.00 81.38 201 GLN A O 1
ATOM 1529 N N . ASP A 1 202 ? 22.859 9.050 -45.911 1.00 84.00 202 ASP A N 1
ATOM 1530 C CA . ASP A 1 202 ? 21.641 8.280 -45.655 1.00 84.00 202 ASP A CA 1
ATOM 1531 C C . ASP A 1 202 ? 21.842 7.302 -44.485 1.00 84.00 202 ASP A C 1
ATOM 1533 O O . ASP A 1 202 ? 21.073 7.315 -43.522 1.00 84.00 202 ASP A O 1
ATOM 1537 N N . LYS A 1 203 ? 22.956 6.554 -44.465 1.00 83.50 203 LYS A N 1
ATOM 1538 C CA . LYS A 1 203 ? 23.321 5.678 -43.332 1.00 83.50 203 LYS A CA 1
ATOM 1539 C C . LYS A 1 203 ? 23.430 6.433 -42.001 1.00 83.50 203 LYS A C 1
ATOM 1541 O O . LYS A 1 203 ? 23.023 5.910 -40.966 1.00 83.50 203 LYS A O 1
ATOM 1546 N N . LEU A 1 204 ? 24.004 7.638 -41.991 1.00 82.56 204 LEU A N 1
ATOM 1547 C CA . LEU A 1 204 ? 24.122 8.459 -40.778 1.00 82.56 204 LEU A CA 1
ATOM 1548 C C . LEU A 1 204 ? 22.761 8.995 -40.318 1.00 82.56 204 LEU A C 1
ATOM 1550 O O . LEU A 1 204 ? 22.501 9.058 -39.113 1.00 82.56 204 LEU A O 1
ATOM 1554 N N . LEU A 1 205 ? 21.893 9.371 -41.259 1.00 84.06 205 LEU A N 1
ATOM 1555 C CA . LEU A 1 205 ? 20.539 9.838 -40.969 1.00 84.06 205 LEU A CA 1
ATOM 1556 C C . LEU A 1 205 ? 19.666 8.720 -40.385 1.00 84.06 205 LEU A C 1
ATOM 1558 O O . LEU A 1 205 ? 18.991 8.963 -39.384 1.00 84.06 205 LEU A O 1
ATOM 1562 N N . ASP A 1 206 ? 19.755 7.497 -40.912 1.00 85.12 206 ASP A N 1
ATOM 1563 C CA . ASP A 1 206 ? 19.017 6.326 -40.412 1.00 85.12 206 ASP A CA 1
ATOM 1564 C C . ASP A 1 206 ? 19.344 5.986 -38.948 1.00 85.12 206 ASP A C 1
ATOM 1566 O O . ASP A 1 206 ? 18.483 5.554 -38.172 1.00 85.12 206 ASP A O 1
ATOM 1570 N N . GLN A 1 207 ? 20.594 6.211 -38.532 1.00 83.56 207 GLN A N 1
ATOM 1571 C CA . GLN A 1 207 ? 21.036 5.938 -37.163 1.00 83.56 207 GLN A CA 1
ATOM 1572 C C . GLN A 1 207 ? 20.848 7.122 -36.208 1.00 83.56 207 GLN A C 1
ATOM 1574 O O . GLN A 1 207 ? 21.103 6.997 -35.007 1.00 83.56 207 GLN A O 1
ATOM 1579 N N . LYS A 1 208 ? 20.359 8.271 -36.685 1.00 83.31 208 LYS A N 1
ATOM 1580 C CA . LYS A 1 208 ? 20.071 9.418 -35.822 1.00 83.31 208 LYS A CA 1
ATOM 1581 C C . LYS A 1 208 ? 18.976 9.054 -34.815 1.00 83.31 208 LYS A C 1
ATOM 1583 O O . LYS A 1 208 ? 17.952 8.449 -35.145 1.00 83.31 208 LYS A O 1
ATOM 1588 N N . VAL A 1 209 ? 19.191 9.403 -33.549 1.00 82.19 209 VAL A N 1
ATOM 1589 C CA . VAL A 1 209 ? 18.165 9.262 -32.510 1.00 82.19 209 VAL A CA 1
ATOM 1590 C C . VAL A 1 209 ? 17.216 10.455 -32.610 1.00 82.19 209 VAL A C 1
ATOM 1592 O O . VAL A 1 209 ? 17.638 11.606 -32.497 1.00 82.19 209 VAL A O 1
ATOM 1595 N N . THR A 1 210 ? 15.936 10.180 -32.841 1.00 72.88 210 THR A N 1
ATOM 1596 C CA . THR A 1 210 ? 14.861 11.180 -32.818 1.00 72.88 210 THR A CA 1
ATOM 1597 C C . THR A 1 210 ? 14.321 11.295 -31.391 1.00 72.88 210 THR A C 1
ATOM 1599 O O . THR A 1 210 ? 14.201 10.275 -30.710 1.00 72.88 210 THR A O 1
ATOM 1602 N N . LYS A 1 211 ? 14.070 12.526 -30.927 1.00 55.69 211 LYS A N 1
ATOM 1603 C CA . LYS A 1 211 ? 13.540 12.805 -29.580 1.00 55.69 211 LYS A CA 1
ATOM 1604 C C . LYS A 1 211 ? 12.112 12.299 -29.400 1.00 55.69 211 LYS A C 1
ATOM 1606 O O . LYS A 1 211 ? 11.345 12.395 -30.380 1.00 55.69 211 LYS A O 1
#

Radius of gyration: 45.22 Å; chains: 1; bounding box: 99×28×131 Å

pLDDT: mean 73.1, std 15.67, range [34.28, 93.56]

Foldseek 3Di:
DDDDDDDDDDDDDDDDDDDDDPVVVVVVVVVVVVVVLVVLVVVLVVLVVVLVVLVVVLVVLVVVVVVVVVVVVVVVVVPPPDDDDPDPPVVVVVVSVVVSVVSVVVSVVSVVVSVVSVVVSVVVVVVVVVVVVVVVVVVVVVVVVVVLVVLLVVLVVQVVVLVVVVVVVVVVCVVPVVVVVDDDCDPPVVVVVVVVVVVSVVSNVVSDDDD

Sequence (211 aa):
MHAPVMSIAVGLVVALAAGFPAAAQDASLEGRLRDALRSATAQVRSLEDERARLQAQLAEAEREKEVLRQHAAAAATQDKDKPAKPSVDDETLAEYKRRLADQAAALAQLNDALEKWKAAFNEAANVARAKETERAQLATQVPPLTQRLTACEAKNVALFKVGNEILARYAGIGLGDALGAREPFIGFKRVELQNLVQDYQDKLLDQKVTK